Protein AF-0000000078774516 (afdb_homodimer)

Radius of gyration: 16.94 Å; Cα contacts (8 Å, |Δi|>4): 218; chains: 2; bounding box: 34×46×42 Å

Secondary structure (DSSP, 8-state):
--HHHHHHHHHHHHHHHHHTSSS-TTEE-HHHHHHHHHHH-TTTS-SSSHHHHHHHHHHHH--SSSSSEEHHHHHHHHHHHHHHHHHHHHHHHT-/--HHHHHHHHHHHHHHHHHTSSS-TTEE-HHHHHHHHHHH-TTTS-SS-HHHHHHHHHHHH--SSSSSEEHHHHHHHHHHHHHHHHHHHHHHHT-

Organism: Ictidomys tridecemlineatus (NCBI:txid43179)

Sequence (190 aa):
MTELETAMGLIIDVFARYSGGEGSRQTLTKAELKQLMEKELPGFLQSGRDKDAVGRLLKDLDANGDAEVDFSEFIVFVAALTSACHKYFAQTASKMTELETAMGLIIDVFARYSGGEGSRQTLTKAELKQLMEKELPGFLQSGRDKDAVGRLLKDLDANGDAEVDFSEFIVFVAALTSACHKYFAQTASK

Structure (mmCIF, N/CA/C/O backbone):
data_AF-0000000078774516-model_v1
#
loop_
_entity.id
_entity.type
_entity.pdbx_description
1 polymer 'S100 calcium binding protein P'
#
loop_
_atom_site.group_PDB
_atom_site.id
_atom_site.type_symbol
_atom_site.label_atom_id
_atom_site.label_alt_id
_atom_site.label_comp_id
_atom_site.label_asym_id
_atom_site.label_entity_id
_atom_site.label_seq_id
_atom_site.pdbx_PDB_ins_code
_atom_site.Cartn_x
_atom_site.Cartn_y
_atom_site.Cartn_z
_atom_site.occupancy
_atom_site.B_iso_or_equiv
_atom_site.auth_seq_id
_atom_site.auth_comp_id
_atom_site.auth_asym_id
_atom_site.auth_atom_id
_atom_site.pdbx_PDB_model_num
ATOM 1 N N . MET A 1 1 ? 5.527 -11.672 12.031 1 78.25 1 MET A N 1
ATOM 2 C CA . MET A 1 1 ? 4.77 -10.922 11.031 1 78.25 1 MET A CA 1
ATOM 3 C C . MET A 1 1 ? 5.418 -11.047 9.656 1 78.25 1 MET A C 1
ATOM 5 O O . MET A 1 1 ? 6.645 -11.086 9.547 1 78.25 1 MET A O 1
ATOM 9 N N . THR A 1 2 ? 4.664 -11.305 8.617 1 92.12 2 THR A N 1
ATOM 10 C CA . THR A 1 2 ? 5.191 -11.438 7.266 1 92.12 2 THR A CA 1
ATOM 11 C C . THR A 1 2 ? 5.59 -10.078 6.699 1 92.12 2 THR A C 1
ATOM 13 O O . THR A 1 2 ? 5.32 -9.047 7.309 1 92.12 2 THR A O 1
ATOM 16 N N . GLU A 1 3 ? 6.312 -10.031 5.504 1 94.81 3 GLU A N 1
ATOM 17 C CA . GLU A 1 3 ? 6.766 -8.773 4.914 1 94.81 3 GLU A CA 1
ATOM 18 C C . GLU A 1 3 ? 5.586 -7.902 4.5 1 94.81 3 GLU A C 1
ATOM 20 O O . GLU A 1 3 ? 5.59 -6.691 4.73 1 94.81 3 GLU A O 1
ATOM 25 N N . LEU A 1 4 ? 4.535 -8.523 3.992 1 94.88 4 LEU A N 1
ATOM 26 C CA . LEU A 1 4 ? 3.348 -7.793 3.562 1 94.88 4 LEU A CA 1
ATOM 27 C C . LEU A 1 4 ? 2.611 -7.203 4.762 1 94.88 4 LEU A C 1
ATOM 29 O O . LEU A 1 4 ? 2.217 -6.035 4.738 1 94.88 4 LEU A O 1
ATOM 33 N N . GLU A 1 5 ? 2.457 -7.98 5.789 1 95 5 GLU A N 1
ATOM 34 C CA . GLU A 1 5 ? 1.824 -7.523 7.023 1 95 5 GLU A CA 1
ATOM 35 C C . GLU A 1 5 ? 2.607 -6.375 7.652 1 95 5 GLU A C 1
ATOM 37 O O . GLU A 1 5 ? 2.016 -5.406 8.141 1 95 5 GLU A O 1
ATOM 42 N N . THR A 1 6 ? 3.936 -6.562 7.691 1 95.62 6 THR A N 1
ATOM 43 C CA . THR A 1 6 ? 4.805 -5.531 8.242 1 95.62 6 THR A CA 1
ATOM 44 C C . THR A 1 6 ? 4.672 -4.23 7.457 1 95.62 6 THR A C 1
ATOM 46 O O . THR A 1 6 ? 4.582 -3.148 8.047 1 95.62 6 THR A O 1
ATOM 49 N N . ALA A 1 7 ? 4.59 -4.379 6.113 1 96.19 7 ALA A N 1
ATOM 50 C CA . ALA A 1 7 ? 4.43 -3.223 5.238 1 96.19 7 ALA A CA 1
ATOM 51 C C . ALA A 1 7 ? 3.121 -2.492 5.527 1 96.19 7 ALA A C 1
ATOM 53 O O . ALA A 1 7 ? 3.105 -1.269 5.68 1 96.19 7 ALA A O 1
ATOM 54 N N . MET A 1 8 ? 2.072 -3.219 5.723 1 95.81 8 MET A N 1
ATOM 55 C CA . MET A 1 8 ? 0.76 -2.652 6.02 1 95.81 8 MET A CA 1
ATOM 56 C C . MET A 1 8 ? 0.769 -1.931 7.363 1 95.81 8 MET A C 1
ATOM 58 O O . MET A 1 8 ? 0.207 -0.842 7.492 1 95.81 8 MET A O 1
ATOM 62 N N . GLY A 1 9 ? 1.374 -2.523 8.258 1 94.56 9 GLY A N 1
ATOM 63 C CA . GLY A 1 9 ? 1.484 -1.915 9.57 1 94.56 9 GLY A CA 1
ATOM 64 C C . GLY A 1 9 ? 2.277 -0.623 9.562 1 94.56 9 GLY A C 1
ATOM 65 O O . GLY A 1 9 ? 1.897 0.348 10.227 1 94.56 9 GLY A O 1
ATOM 66 N N . LEU A 1 10 ? 3.395 -0.603 8.844 1 95.81 10 LEU A N 1
ATOM 67 C CA . LEU A 1 10 ? 4.25 0.574 8.742 1 95.81 10 LEU A CA 1
ATOM 68 C C . LEU A 1 10 ? 3.49 1.752 8.141 1 95.81 10 LEU A C 1
ATOM 70 O O . LEU A 1 10 ? 3.582 2.875 8.641 1 95.81 10 LEU A O 1
ATOM 74 N N . ILE A 1 11 ? 2.701 1.446 7.094 1 96.94 11 ILE A N 1
ATOM 75 C CA . ILE A 1 11 ? 1.924 2.484 6.426 1 96.94 11 ILE A CA 1
ATOM 76 C C . ILE A 1 11 ? 0.908 3.076 7.398 1 96.94 11 ILE A C 1
ATOM 78 O O . ILE A 1 11 ? 0.75 4.297 7.477 1 96.94 11 ILE A O 1
ATOM 82 N N . ILE A 1 12 ? 0.243 2.24 8.211 1 95.38 12 ILE A N 1
ATOM 83 C CA . ILE A 1 12 ? -0.759 2.664 9.18 1 95.38 12 ILE A CA 1
ATOM 84 C C . ILE A 1 12 ? -0.099 3.508 10.266 1 95.38 12 ILE A C 1
ATOM 86 O O . ILE A 1 12 ? -0.611 4.566 10.633 1 95.38 12 ILE A O 1
ATOM 90 N N . ASP A 1 13 ? 1.051 3.045 10.727 1 93.81 13 ASP A N 1
ATOM 91 C CA . ASP A 1 13 ? 1.782 3.74 11.781 1 93.81 13 ASP A CA 1
ATOM 92 C C . ASP A 1 13 ? 2.215 5.133 11.328 1 93.81 13 ASP A C 1
ATOM 94 O O . ASP A 1 13 ? 2.076 6.105 12.07 1 93.81 13 ASP A O 1
ATOM 98 N N . VAL A 1 14 ? 2.771 5.195 10.133 1 94.88 14 VAL A N 1
ATOM 99 C CA . VAL A 1 14 ? 3.219 6.465 9.562 1 94.88 14 VAL A CA 1
ATOM 100 C C . VAL A 1 14 ? 2.037 7.422 9.445 1 94.88 14 VAL A C 1
ATOM 102 O O . VAL A 1 14 ? 2.137 8.594 9.828 1 94.8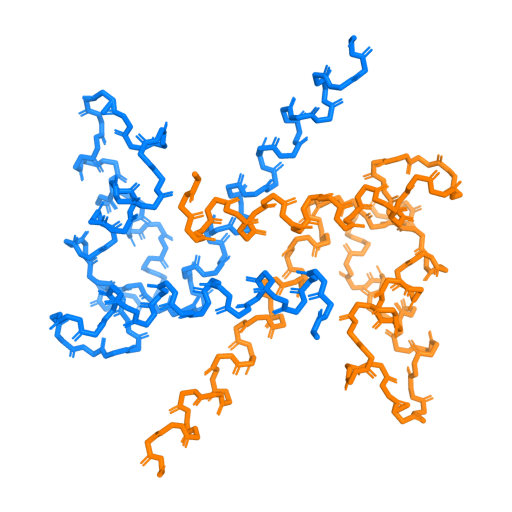8 14 VAL A O 1
ATOM 105 N N . PHE A 1 15 ? 0.944 6.934 8.969 1 94.75 15 PHE A N 1
ATOM 106 C CA . PHE A 1 15 ? -0.261 7.746 8.828 1 94.75 15 PHE A CA 1
ATOM 107 C C . PHE A 1 15 ? -0.72 8.273 10.18 1 94.75 15 PHE A C 1
ATOM 109 O O . PHE A 1 15 ? -1.037 9.461 10.312 1 94.75 15 PHE A O 1
ATOM 116 N N . ALA A 1 16 ? -0.778 7.422 11.148 1 91.56 16 ALA A N 1
ATOM 117 C CA . ALA A 1 16 ? -1.238 7.793 12.484 1 91.56 16 ALA A CA 1
ATOM 118 C C . ALA A 1 16 ? -0.288 8.789 13.133 1 91.56 16 ALA A C 1
ATOM 120 O O . ALA A 1 16 ? -0.724 9.695 13.859 1 91.56 16 ALA A O 1
ATOM 121 N N . ARG A 1 17 ? 0.978 8.602 12.812 1 92.38 17 ARG A N 1
ATOM 122 C CA . ARG A 1 17 ? 2.01 9.461 13.383 1 92.38 17 ARG A CA 1
ATOM 123 C C . ARG A 1 17 ? 1.877 10.891 12.867 1 92.38 17 ARG A C 1
ATOM 125 O O . ARG A 1 17 ? 2.047 11.844 13.633 1 92.38 17 ARG A O 1
ATOM 132 N N . TYR A 1 18 ? 1.563 11.031 11.656 1 92.38 18 TYR A N 1
ATOM 133 C CA . TYR A 1 18 ? 1.484 12.344 11.031 1 92.38 18 TYR A CA 1
ATOM 134 C C . TYR A 1 18 ? 0.063 12.891 11.086 1 92.38 18 TYR A C 1
ATOM 136 O O . TYR A 1 18 ? -0.144 14.102 11.047 1 92.38 18 TYR A O 1
ATOM 144 N N . SER A 1 19 ? -1.021 12.156 11.07 1 90.81 19 SER A N 1
ATOM 145 C CA . SER A 1 19 ? -2.424 12.555 11.125 1 90.81 19 SER A CA 1
ATOM 146 C C . SER A 1 19 ? -2.818 13.008 12.523 1 90.81 19 SER A C 1
ATOM 148 O O . SER A 1 19 ? -3.836 13.68 12.703 1 90.81 19 SER A O 1
ATOM 150 N N . GLY A 1 20 ? -2.15 12.602 13.57 1 79.25 20 GLY A N 1
ATOM 151 C CA . GLY A 1 20 ? -2.492 12.883 14.961 1 79.25 20 GLY A CA 1
ATOM 152 C C . GLY A 1 20 ? -2.084 14.281 15.398 1 79.25 20 GLY A C 1
ATOM 153 O O . GLY A 1 20 ? -2.23 14.633 16.562 1 79.25 20 GLY A O 1
ATOM 154 N N . GLY A 1 21 ? -1.597 14.969 14.336 1 75.25 21 GLY A N 1
ATOM 155 C CA . GLY A 1 21 ? -1.078 16.266 14.766 1 75.25 21 GLY A CA 1
ATOM 156 C C . GLY A 1 21 ? -2.162 17.297 14.969 1 75.25 21 GLY A C 1
ATOM 157 O O . GLY A 1 21 ? -2.381 17.766 16.094 1 75.25 21 GLY A O 1
ATOM 158 N N . GLU A 1 22 ? -2.627 17.844 13.805 1 66.31 22 GLU A N 1
ATOM 159 C CA . GLU A 1 22 ? -3.613 18.922 13.812 1 66.31 22 GLU A CA 1
ATOM 160 C C . GLU A 1 22 ? -5 18.406 13.438 1 66.31 22 GLU A C 1
ATOM 162 O O . GLU A 1 22 ? -5.215 17.953 12.312 1 66.31 22 GLU A O 1
ATOM 167 N N . GLY A 1 23 ? -5.848 18.266 14.422 1 66.69 23 GLY A N 1
ATOM 168 C CA . GLY A 1 23 ? -7.211 17.891 14.062 1 66.69 23 GLY A CA 1
ATOM 169 C C . GLY A 1 23 ? -7.566 16.469 14.445 1 66.69 23 GLY A C 1
ATOM 170 O O . GLY A 1 23 ? -7.27 16.031 15.555 1 66.69 23 GLY A O 1
ATOM 171 N N . SER A 1 24 ? -8.156 15.797 13.32 1 77.12 24 SER A N 1
ATOM 172 C CA . SER A 1 24 ? -8.648 14.438 13.516 1 77.12 24 SER A CA 1
ATOM 173 C C . SER A 1 24 ? -7.559 13.414 13.227 1 77.12 24 SER A C 1
ATOM 175 O O . SER A 1 24 ? -6.773 13.578 12.289 1 77.12 24 SER A O 1
ATOM 177 N N . ARG A 1 25 ? -7.285 12.508 14.07 1 81 25 ARG A N 1
ATOM 178 C CA . ARG A 1 25 ? -6.324 11.422 13.945 1 81 25 ARG A CA 1
ATOM 179 C C . ARG A 1 25 ? -6.691 10.492 12.789 1 81 25 ARG A C 1
ATOM 181 O O . ARG A 1 25 ? -5.918 9.594 12.438 1 81 25 ARG A O 1
ATOM 188 N N . GLN A 1 26 ? -7.828 10.82 12.172 1 86.75 26 GLN A N 1
ATOM 189 C CA . GLN A 1 26 ? -8.328 9.93 11.133 1 86.75 26 GLN A CA 1
ATOM 190 C C . GLN A 1 26 ? -8.156 10.547 9.75 1 86.75 26 GLN A C 1
ATOM 192 O O . GLN A 1 26 ? -8.508 9.938 8.742 1 86.75 26 GLN A O 1
ATOM 197 N N . THR A 1 27 ? -7.586 11.75 9.766 1 91.62 27 THR A N 1
ATOM 198 C CA . THR A 1 27 ? -7.406 12.445 8.492 1 91.62 27 THR A CA 1
ATOM 199 C C . THR A 1 27 ? -6.09 13.219 8.484 1 91.62 27 THR A C 1
ATOM 201 O O . THR A 1 27 ? -5.535 13.523 9.539 1 91.62 27 THR A O 1
ATOM 204 N N . LEU A 1 28 ? -5.469 13.445 7.262 1 94.12 28 LEU A N 1
ATOM 205 C CA . LEU A 1 28 ? -4.25 14.227 7.055 1 94.12 28 LEU A CA 1
ATOM 206 C C . LEU A 1 28 ? -4.566 15.57 6.41 1 94.12 28 LEU A C 1
ATOM 208 O O . LEU A 1 28 ? -5.336 15.641 5.449 1 94.12 28 LEU A O 1
ATOM 212 N N . THR A 1 29 ? -4.098 16.688 7.102 1 93.69 29 THR A N 1
ATOM 213 C CA . THR A 1 29 ? -4.23 18 6.504 1 93.69 29 THR A CA 1
ATOM 214 C C . THR A 1 29 ? -3.125 18.25 5.48 1 93.69 29 THR A C 1
ATOM 216 O O . THR A 1 29 ? -2.195 17.453 5.359 1 93.69 29 THR A O 1
ATOM 219 N N . LYS A 1 30 ? -3.268 19.312 4.734 1 92.56 30 LYS A N 1
ATOM 220 C CA . LYS A 1 30 ? -2.27 19.672 3.73 1 92.56 30 LYS A CA 1
ATOM 221 C C . LYS A 1 30 ? -0.875 19.75 4.348 1 92.56 30 LYS A C 1
ATOM 223 O O . LYS A 1 30 ? 0.09 19.234 3.785 1 92.56 30 LYS A O 1
ATOM 228 N N . ALA A 1 31 ? -0.866 20.406 5.5 1 92.5 31 ALA A N 1
ATOM 229 C CA . ALA A 1 31 ? 0.41 20.578 6.188 1 92.5 31 ALA A CA 1
ATOM 230 C C . ALA A 1 31 ? 0.991 19.234 6.625 1 92.5 31 ALA A C 1
ATOM 232 O O . ALA A 1 31 ? 2.193 19 6.48 1 92.5 31 ALA A O 1
ATOM 233 N N . GLU A 1 32 ? 0.202 18.328 7.137 1 95.5 32 GLU A N 1
ATOM 234 C CA . GLU A 1 32 ? 0.622 17.016 7.609 1 95.5 32 GLU A CA 1
ATOM 235 C C . GLU A 1 32 ? 1.081 16.141 6.449 1 95.5 32 GLU A C 1
ATOM 237 O O . GLU A 1 32 ? 2.08 15.422 6.562 1 95.5 32 GLU A O 1
ATOM 242 N N . LEU A 1 33 ? 0.256 16.219 5.355 1 93.75 33 LEU A N 1
ATOM 243 C CA . LEU A 1 33 ? 0.618 15.469 4.156 1 93.75 33 LEU A CA 1
ATOM 244 C C . LEU A 1 33 ? 1.986 15.898 3.639 1 93.75 33 LEU A C 1
ATOM 246 O O . LEU A 1 33 ? 2.811 15.055 3.279 1 93.75 33 LEU A O 1
ATOM 250 N N . LYS A 1 34 ? 2.203 17.156 3.658 1 92.88 34 LYS A N 1
ATOM 251 C CA . LYS A 1 34 ? 3.482 17.719 3.223 1 92.88 34 LYS A CA 1
ATOM 252 C C . LYS A 1 34 ? 4.625 17.219 4.109 1 92.88 34 LYS A C 1
ATOM 254 O O . LYS A 1 34 ? 5.664 16.797 3.609 1 92.88 34 LYS A O 1
ATOM 259 N N . GLN A 1 35 ? 4.395 17.344 5.375 1 92.31 35 GLN A N 1
ATOM 260 C CA . GLN A 1 35 ? 5.391 16.891 6.344 1 92.31 35 GLN A CA 1
ATOM 261 C C . GLN A 1 35 ? 5.711 15.414 6.168 1 92.31 35 GLN A C 1
ATOM 263 O O . GLN A 1 35 ? 6.879 15.016 6.203 1 92.31 35 GLN A O 1
ATOM 268 N N . LEU A 1 36 ? 4.648 14.602 6.004 1 93.38 36 LEU A N 1
ATOM 269 C CA . LEU A 1 36 ? 4.793 13.164 5.789 1 93.38 36 LEU A CA 1
ATOM 270 C C . LEU A 1 36 ? 5.645 12.891 4.551 1 93.38 36 LEU A C 1
ATOM 272 O O . LEU A 1 36 ? 6.566 12.07 4.598 1 93.38 36 LEU A O 1
ATOM 276 N N . MET A 1 37 ? 5.41 13.547 3.439 1 92.06 37 MET A N 1
ATOM 277 C CA . MET A 1 37 ? 6.16 13.359 2.199 1 92.06 37 MET A CA 1
ATOM 278 C C . MET A 1 37 ? 7.609 13.797 2.367 1 92.06 37 MET A C 1
ATOM 280 O O . MET A 1 37 ? 8.523 13.117 1.894 1 92.06 37 MET A O 1
ATOM 284 N N . GLU A 1 38 ? 7.82 14.953 3.059 1 92 38 GLU A N 1
ATOM 285 C CA . GLU A 1 38 ? 9.164 15.492 3.271 1 92 38 GLU A CA 1
ATOM 286 C C . GLU A 1 38 ? 9.984 14.57 4.164 1 92 38 GLU A C 1
ATOM 288 O O . GLU A 1 38 ? 11.195 14.422 3.967 1 92 38 GLU A O 1
ATOM 293 N N . LYS A 1 39 ? 9.266 13.992 5.137 1 93 39 LYS A N 1
ATOM 294 C CA . LYS A 1 39 ? 9.953 13.148 6.113 1 93 39 LYS A CA 1
ATOM 295 C C . LYS A 1 39 ? 10.039 11.703 5.629 1 93 39 LYS A C 1
ATOM 297 O O . LYS A 1 39 ? 11.062 11.047 5.805 1 93 39 LYS A O 1
ATOM 302 N N . GLU A 1 40 ? 9 11.219 5.012 1 94.31 40 GLU A N 1
ATOM 303 C CA . GLU A 1 40 ? 8.898 9.812 4.625 1 94.31 40 GLU A CA 1
ATOM 304 C C . GLU A 1 40 ? 9.281 9.617 3.162 1 94.31 40 GLU A C 1
ATOM 306 O O . GLU A 1 40 ? 9.727 8.531 2.773 1 94.31 40 GLU A O 1
ATOM 311 N N . LEU A 1 41 ? 9.031 10.57 2.35 1 89.12 41 LEU A N 1
ATOM 312 C CA . LEU A 1 41 ? 9.352 10.516 0.929 1 89.12 41 LEU A CA 1
ATOM 313 C C . LEU A 1 41 ? 10.172 11.727 0.505 1 89.12 41 LEU A C 1
ATOM 315 O O . LEU A 1 41 ? 9.719 12.531 -0.312 1 89.12 41 LEU A O 1
ATOM 319 N N . PRO A 1 42 ? 11.281 11.867 1.034 1 84.19 42 PRO A N 1
ATOM 320 C CA . PRO A 1 42 ? 12.078 13.055 0.716 1 84.19 42 PRO A CA 1
ATOM 321 C C . PRO A 1 42 ? 12.406 13.156 -0.771 1 84.19 42 PRO A C 1
ATOM 323 O O . PRO A 1 42 ? 12.633 14.258 -1.279 1 84.19 42 PRO A O 1
ATOM 326 N N . GLY A 1 43 ? 12.477 12.094 -1.448 1 77.75 43 GLY A N 1
ATOM 327 C CA . GLY A 1 43 ? 12.789 12.133 -2.867 1 77.7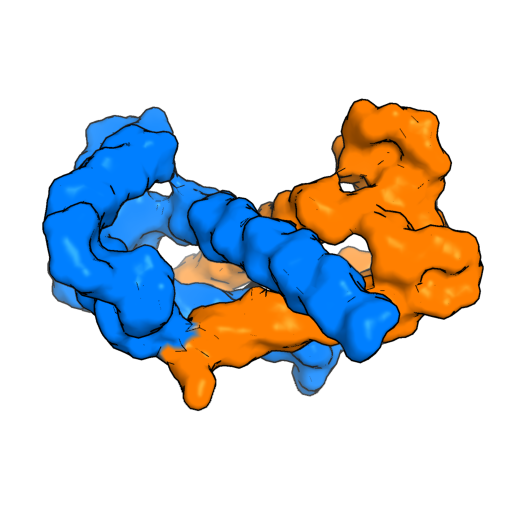5 43 GLY A CA 1
ATOM 328 C C . GLY A 1 43 ? 11.57 12.367 -3.742 1 77.75 43 GLY A C 1
ATOM 329 O O . GLY A 1 43 ? 11.695 12.594 -4.945 1 77.75 43 GLY A O 1
ATOM 330 N N . PHE A 1 44 ? 10.461 12.312 -3.145 1 75.44 44 PHE A N 1
ATOM 331 C CA . PHE A 1 44 ? 9.227 12.492 -3.9 1 75.44 44 PHE A CA 1
ATOM 332 C C . PHE A 1 44 ? 8.938 13.969 -4.141 1 75.44 44 PHE A C 1
ATOM 334 O O . PHE A 1 44 ? 8.602 14.367 -5.254 1 75.44 44 PHE A O 1
ATOM 341 N N . LEU A 1 45 ? 8.859 14.797 -2.965 1 67.19 45 LEU A N 1
ATOM 342 C CA . LEU A 1 45 ? 8.586 16.234 -3 1 67.19 45 LEU A CA 1
ATOM 343 C C . LEU A 1 45 ? 9.859 17.016 -3.262 1 67.19 45 LEU A C 1
ATOM 345 O O . LEU A 1 45 ? 9.82 18.25 -3.41 1 67.19 45 LEU A O 1
ATOM 349 N N . GLN A 1 46 ? 10.938 16.469 -3.699 1 58.06 46 GLN A N 1
ATOM 350 C CA . GLN A 1 46 ? 12.172 17.234 -3.828 1 58.06 46 GLN A CA 1
ATOM 351 C C . GLN A 1 46 ? 11.898 18.641 -4.32 1 58.06 46 GLN A C 1
ATOM 353 O O . GLN A 1 46 ? 12.109 19.609 -3.586 1 58.06 46 GLN A O 1
ATOM 358 N N . SER A 1 47 ? 12.523 19.234 -5.371 1 53.59 47 SER A N 1
ATOM 359 C CA . SER A 1 47 ? 13.078 20.578 -5.566 1 53.59 47 SER A CA 1
ATOM 360 C C . SER A 1 47 ? 12 21.641 -5.453 1 53.59 47 SER A C 1
ATOM 362 O O . SER A 1 47 ? 12.219 22.688 -4.836 1 53.59 47 SER A O 1
ATOM 364 N N . GLY A 1 48 ? 11.086 22.094 -6.23 1 54.47 48 GLY A N 1
ATOM 365 C CA . GLY A 1 48 ? 10.328 23.328 -6.359 1 54.47 48 GLY A CA 1
ATOM 366 C C . GLY A 1 48 ? 8.828 23.125 -6.207 1 54.47 48 GLY A C 1
ATOM 367 O O . GLY A 1 48 ? 8.094 24.078 -5.953 1 54.47 48 GLY A O 1
ATOM 368 N N . ARG A 1 49 ? 8.336 22.016 -6.559 1 60.97 49 ARG A N 1
ATOM 369 C CA . ARG A 1 49 ? 6.895 21.891 -6.758 1 60.97 49 ARG A CA 1
ATOM 370 C C . ARG A 1 49 ? 6.215 21.328 -5.516 1 60.97 49 ARG A C 1
ATOM 372 O O . ARG A 1 49 ? 5.02 21.031 -5.535 1 60.97 49 ARG A O 1
ATOM 379 N N . ASP A 1 50 ? 6.91 21.391 -4.363 1 67.31 50 ASP A N 1
ATOM 380 C CA . ASP A 1 50 ? 6.551 20.656 -3.158 1 67.31 50 ASP A CA 1
ATOM 381 C C . ASP A 1 50 ? 5.203 21.125 -2.609 1 67.31 50 ASP A C 1
ATOM 383 O O . ASP A 1 50 ? 4.289 20.312 -2.426 1 67.31 50 ASP A O 1
ATOM 387 N N . LYS A 1 51 ? 5.195 22.5 -2.387 1 73.44 51 LYS A N 1
ATOM 388 C CA . LYS A 1 51 ? 4.031 22.984 -1.645 1 73.44 51 LYS A CA 1
ATOM 389 C C . LYS A 1 51 ? 2.779 22.969 -2.514 1 73.44 51 LYS A C 1
ATOM 391 O O . LYS A 1 51 ? 1.706 22.562 -2.057 1 73.44 51 LYS A O 1
ATOM 396 N N . ASP A 1 52 ? 3.045 23.406 -3.719 1 86.12 52 ASP A N 1
ATOM 397 C CA . ASP A 1 52 ? 1.891 23.484 -4.609 1 86.12 52 ASP A CA 1
ATOM 398 C C . ASP A 1 52 ? 1.47 22.094 -5.082 1 86.12 52 ASP A C 1
ATOM 400 O O . ASP A 1 52 ? 0.28 21.828 -5.262 1 86.12 52 ASP A O 1
ATOM 404 N N . ALA A 1 53 ? 2.48 21.281 -5.051 1 85.56 53 ALA A N 1
ATOM 405 C CA . ALA A 1 53 ? 2.225 19.922 -5.488 1 85.56 53 ALA A CA 1
ATOM 406 C C . ALA A 1 53 ? 1.436 19.141 -4.434 1 85.56 53 ALA A C 1
ATOM 408 O O . ALA A 1 53 ? 0.517 18.391 -4.766 1 85.56 53 ALA A O 1
ATOM 409 N N . VAL A 1 54 ? 1.722 19.438 -3.238 1 91.06 54 VAL A N 1
ATOM 410 C CA . VAL A 1 54 ? 1.049 18.766 -2.125 1 91.06 54 VAL A CA 1
ATOM 411 C C . VAL A 1 54 ? -0.407 19.219 -2.059 1 91.06 54 VAL A C 1
ATOM 413 O O . VAL A 1 54 ? -1.307 18.422 -1.819 1 91.06 54 VAL A O 1
ATOM 416 N N . GLY A 1 55 ? -0.576 20.516 -2.258 1 90.88 55 GLY A N 1
ATOM 417 C CA . GLY A 1 55 ? -1.925 21.062 -2.283 1 90.88 55 GLY A CA 1
ATOM 418 C C . GLY A 1 55 ? -2.793 20.453 -3.367 1 90.88 55 GLY A C 1
ATOM 419 O O . GLY A 1 55 ? -3.965 20.141 -3.131 1 90.88 55 GLY A O 1
ATOM 420 N N . ARG A 1 56 ? -2.189 20.312 -4.531 1 91.81 56 ARG A N 1
ATOM 421 C CA . ARG A 1 56 ? -2.893 19.672 -5.645 1 91.81 56 ARG A CA 1
ATOM 422 C C . ARG A 1 56 ? -3.176 18.203 -5.355 1 91.81 56 ARG A C 1
ATOM 424 O O . ARG A 1 56 ? -4.266 17.719 -5.645 1 91.81 56 ARG A O 1
ATOM 431 N N . LEU A 1 57 ? -2.178 17.609 -4.797 1 90.56 57 LEU A N 1
ATOM 432 C CA . LEU A 1 57 ? -2.312 16.219 -4.422 1 90.56 57 LEU A CA 1
ATOM 433 C C . LEU A 1 57 ? -3.434 16.031 -3.408 1 90.56 57 LEU A C 1
ATOM 435 O O . LEU A 1 57 ? -4.258 15.117 -3.547 1 90.56 57 LEU A O 1
ATOM 439 N N . LEU A 1 58 ? -3.484 16.953 -2.469 1 92.69 58 LEU A N 1
ATOM 440 C CA . LEU A 1 58 ? -4.516 16.922 -1.438 1 92.69 58 LEU A CA 1
ATOM 441 C C . LEU A 1 58 ? -5.902 17.078 -2.051 1 92.69 58 LEU A C 1
ATOM 443 O O . LEU A 1 58 ? -6.84 16.375 -1.671 1 92.69 58 LEU A O 1
ATOM 447 N N . LYS A 1 59 ? -5.922 18 -3.033 1 91.88 59 LYS A N 1
ATOM 448 C CA . LYS A 1 59 ? -7.188 18.266 -3.709 1 9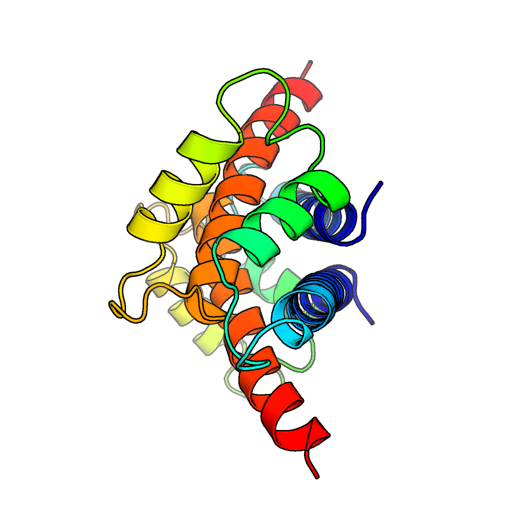1.88 59 LYS A CA 1
ATOM 449 C C . LYS A 1 59 ? -7.645 17.062 -4.531 1 91.88 59 LYS A C 1
ATOM 451 O O . LYS A 1 59 ? -8.836 16.766 -4.582 1 91.88 59 LYS A O 1
ATOM 456 N N . ASP A 1 60 ? -6.617 16.344 -5.059 1 92.5 60 ASP A N 1
ATOM 457 C CA . ASP A 1 60 ? -6.906 15.164 -5.871 1 92.5 60 ASP A CA 1
ATOM 458 C C . ASP A 1 60 ? -7.414 14.008 -5.012 1 92.5 60 ASP A C 1
ATOM 460 O O . ASP A 1 60 ? -8.312 13.266 -5.422 1 92.5 60 ASP A O 1
ATOM 464 N N . LEU A 1 61 ? -6.793 13.961 -3.844 1 90.62 61 LEU A N 1
ATOM 465 C CA . LEU A 1 61 ? -7.141 12.875 -2.928 1 90.62 61 LEU A CA 1
ATOM 466 C C . LEU A 1 61 ? -8.391 13.227 -2.123 1 90.62 61 LEU A C 1
ATOM 468 O O . LEU A 1 61 ? -9.125 12.336 -1.698 1 90.62 61 LEU A O 1
ATOM 472 N N . ASP A 1 62 ? -8.57 14.609 -1.823 1 90.38 62 ASP A N 1
ATOM 473 C CA . ASP A 1 62 ? -9.703 15.109 -1.055 1 90.38 62 ASP A CA 1
ATOM 474 C C . ASP A 1 62 ? -11.016 14.906 -1.813 1 90.38 62 ASP A C 1
ATOM 476 O O . ASP A 1 62 ? -11.672 15.883 -2.199 1 90.38 62 ASP A O 1
ATOM 480 N N . ALA A 1 63 ? -11.359 13.57 -1.968 1 82.44 63 ALA A N 1
ATOM 481 C CA . ALA A 1 63 ? -12.586 13.258 -2.701 1 82.44 63 ALA A CA 1
ATOM 482 C C . ALA A 1 63 ? -13.82 13.547 -1.852 1 82.44 63 ALA A C 1
ATOM 484 O O . ALA A 1 63 ? -14.914 13.758 -2.385 1 82.44 63 ALA A O 1
ATOM 485 N N . ASN A 1 64 ? -13.617 13.469 -0.544 1 78.81 64 ASN A N 1
ATOM 486 C CA . ASN A 1 64 ? -14.742 13.664 0.357 1 78.81 64 ASN A CA 1
ATOM 487 C C . ASN A 1 64 ? -15.039 15.141 0.579 1 78.81 64 ASN A C 1
ATOM 489 O O . ASN A 1 64 ? -16.109 15.5 1.083 1 78.81 64 ASN A O 1
ATOM 493 N N . GLY A 1 65 ? -14.148 16.078 0.249 1 84.56 65 GLY A N 1
ATOM 494 C CA . GLY A 1 65 ? -14.367 17.516 0.312 1 84.56 65 GLY A CA 1
ATOM 495 C C . GLY A 1 65 ? -14.156 18.094 1.699 1 84.56 65 GLY A C 1
ATOM 496 O O . GLY A 1 65 ? -14.812 19.062 2.08 1 84.56 65 GLY A O 1
ATOM 497 N N . ASP A 1 66 ? -13.461 17.531 2.631 1 85.12 66 ASP A N 1
ATOM 498 C CA . ASP A 1 66 ? -13.227 18.016 3.986 1 85.12 66 ASP A CA 1
ATOM 499 C C . ASP A 1 66 ? -11.875 18.719 4.086 1 85.12 66 ASP A C 1
ATOM 501 O O . ASP A 1 66 ? -11.516 19.234 5.152 1 85.12 66 ASP A O 1
ATOM 505 N N . ALA A 1 67 ? -11.289 18.891 2.877 1 87.25 67 ALA A N 1
ATOM 506 C CA . ALA A 1 67 ? -9.977 19.516 2.797 1 87.25 67 ALA A CA 1
ATOM 507 C C . ALA A 1 67 ? -8.938 18.719 3.592 1 87.25 67 ALA A C 1
ATOM 509 O O . ALA A 1 67 ? -7.98 19.297 4.113 1 87.25 67 ALA A O 1
ATOM 510 N N . GLU A 1 68 ? -9.195 17.516 3.914 1 93.19 68 GLU A N 1
ATOM 511 C CA . GLU A 1 68 ? -8.281 16.609 4.602 1 93.19 68 GLU A CA 1
ATOM 512 C C . GLU A 1 68 ? -8.234 15.25 3.9 1 93.19 68 GLU A C 1
ATOM 514 O O . GLU A 1 68 ? -9.078 14.945 3.062 1 93.19 68 GLU A O 1
ATOM 519 N N . VAL A 1 69 ? -7.188 14.547 4.109 1 94.12 69 VAL A N 1
ATOM 520 C CA . VAL A 1 69 ? -6.996 13.25 3.48 1 94.12 69 VAL A CA 1
ATOM 521 C C . VAL A 1 69 ? -7.172 12.141 4.52 1 94.12 69 VAL A C 1
ATOM 523 O O . VAL A 1 69 ? -6.441 12.094 5.512 1 94.12 69 VAL A O 1
ATOM 526 N N . ASP A 1 70 ? -8.266 11.305 4.336 1 92.38 70 ASP A N 1
ATOM 527 C CA . ASP A 1 70 ? -8.461 10.164 5.223 1 92.38 70 ASP A CA 1
ATOM 528 C C . ASP A 1 70 ? -7.523 9.016 4.855 1 92.38 70 ASP A C 1
ATOM 530 O O . ASP A 1 70 ? -6.844 9.07 3.826 1 92.38 70 ASP A O 1
ATOM 534 N N . PHE A 1 71 ? -7.504 7.992 5.688 1 93.56 71 PHE A N 1
ATOM 535 C CA . PHE A 1 71 ? -6.586 6.879 5.477 1 93.56 71 PHE A CA 1
ATOM 536 C C . PHE A 1 71 ? -6.875 6.18 4.152 1 93.56 71 PHE A C 1
ATOM 538 O O . PHE A 1 71 ? -5.953 5.801 3.43 1 93.56 71 PHE A O 1
ATOM 545 N N . SER A 1 72 ? -8.156 6.094 3.883 1 91.94 72 SER A N 1
ATOM 546 C CA . SER A 1 72 ? -8.57 5.414 2.658 1 91.94 72 SER A CA 1
ATOM 547 C C . SER A 1 72 ? -8.055 6.145 1.421 1 91.94 72 SER A C 1
ATOM 549 O O . SER A 1 72 ? -7.684 5.508 0.433 1 91.94 72 SER A O 1
ATOM 551 N N . GLU A 1 73 ? -8.031 7.445 1.486 1 94.69 73 GLU A N 1
ATOM 552 C CA . GLU A 1 73 ? -7.516 8.25 0.383 1 94.69 73 GLU A CA 1
ATOM 553 C C . GLU A 1 73 ? -5.992 8.242 0.358 1 94.69 73 GLU A C 1
ATOM 555 O O . GLU A 1 73 ? -5.383 8.203 -0.714 1 94.69 73 GLU A O 1
ATOM 560 N N . PHE A 1 74 ? -5.457 8.266 1.567 1 94.81 74 PHE A N 1
ATOM 561 C CA . PHE A 1 74 ? -4.004 8.273 1.716 1 94.81 74 PHE A CA 1
ATOM 562 C C . PHE A 1 74 ? -3.398 6.98 1.189 1 94.81 74 PHE A C 1
ATOM 564 O O . PHE A 1 74 ? -2.396 7.004 0.471 1 94.81 74 PHE A O 1
ATOM 571 N N . ILE A 1 75 ? -4.062 5.879 1.515 1 95.81 75 ILE A N 1
ATOM 572 C CA . ILE A 1 75 ? -3.543 4.562 1.155 1 95.81 75 ILE A CA 1
ATOM 573 C C . ILE A 1 75 ? -3.539 4.41 -0.364 1 95.81 75 ILE A C 1
ATOM 575 O O . ILE A 1 75 ? -2.67 3.734 -0.923 1 95.81 75 ILE A O 1
ATOM 579 N N . VAL A 1 76 ? -4.5 5.02 -1.084 1 92.38 76 VAL A N 1
ATOM 580 C CA . VAL A 1 76 ? -4.586 4.965 -2.539 1 92.38 76 VAL A CA 1
ATOM 581 C C . VAL A 1 76 ? -3.393 5.691 -3.154 1 92.38 76 VAL A C 1
ATOM 583 O O . VAL A 1 76 ? -2.82 5.234 -4.148 1 92.38 76 VAL A O 1
ATOM 586 N N . PHE A 1 77 ? -2.969 6.805 -2.537 1 92.19 77 PHE A N 1
ATOM 587 C CA . PHE A 1 77 ? -1.814 7.586 -2.965 1 92.19 77 PHE A CA 1
ATOM 588 C C . PHE A 1 77 ? -0.531 6.777 -2.822 1 92.19 77 PHE A C 1
ATOM 590 O O . PHE A 1 77 ? 0.267 6.699 -3.76 1 92.19 77 PHE A O 1
ATOM 597 N N . VAL A 1 78 ? -0.375 6.184 -1.674 1 95.75 78 VAL A N 1
ATOM 598 C CA . VAL A 1 78 ? 0.812 5.383 -1.393 1 95.75 78 VAL A CA 1
ATOM 599 C C . VAL A 1 78 ? 0.886 4.207 -2.365 1 95.75 78 VAL A C 1
ATOM 601 O O . VAL A 1 78 ? 1.965 3.867 -2.857 1 95.75 78 VAL A O 1
ATOM 604 N N . ALA A 1 79 ? -0.274 3.59 -2.682 1 95.25 79 ALA A N 1
ATOM 605 C CA . ALA A 1 79 ? -0.338 2.473 -3.619 1 95.25 79 ALA A CA 1
ATOM 606 C C . ALA A 1 79 ? 0.089 2.906 -5.02 1 95.25 79 ALA A C 1
ATOM 608 O O . ALA A 1 79 ? 0.833 2.193 -5.695 1 95.25 79 ALA A O 1
ATOM 609 N N . ALA A 1 80 ? -0.339 4.086 -5.441 1 92.88 80 ALA A N 1
ATOM 610 C CA . ALA A 1 80 ? 0.015 4.617 -6.758 1 92.88 80 ALA A CA 1
ATOM 611 C C . ALA A 1 80 ? 1.517 4.867 -6.863 1 92.88 80 ALA A C 1
ATOM 613 O O . ALA A 1 80 ? 2.143 4.516 -7.867 1 92.88 80 ALA A O 1
ATOM 614 N N . LEU A 1 81 ? 2.062 5.465 -5.766 1 91.44 81 LEU A N 1
ATOM 615 C CA . LEU A 1 81 ? 3.498 5.723 -5.719 1 91.44 81 LEU A CA 1
ATOM 616 C C . LEU A 1 81 ? 4.285 4.418 -5.789 1 91.44 81 LEU A C 1
ATOM 618 O O . LEU A 1 81 ? 5.293 4.336 -6.5 1 91.44 81 LEU A O 1
ATOM 622 N N . THR A 1 82 ? 3.836 3.389 -5.004 1 95 82 THR A N 1
ATOM 623 C CA . THR A 1 82 ? 4.496 2.088 -4.977 1 95 82 THR A CA 1
ATOM 624 C C . THR A 1 82 ? 4.48 1.443 -6.359 1 95 82 THR A C 1
ATOM 626 O O . THR A 1 82 ? 5.488 0.884 -6.801 1 95 82 THR A O 1
ATOM 629 N N . SER A 1 83 ? 3.371 1.534 -7.043 1 92.81 83 SER A N 1
ATOM 630 C CA . SER A 1 83 ? 3.242 0.969 -8.383 1 92.81 83 SER A CA 1
ATOM 631 C C . SER A 1 83 ? 4.207 1.636 -9.359 1 92.81 83 SER A C 1
ATOM 633 O O . SER A 1 83 ? 4.824 0.963 -10.188 1 92.81 83 SER A O 1
ATOM 635 N N . ALA A 1 84 ? 4.348 2.92 -9.305 1 89 84 ALA A N 1
ATOM 636 C CA . ALA A 1 84 ? 5.23 3.688 -10.18 1 89 84 ALA A CA 1
ATOM 637 C C . ALA A 1 84 ? 6.691 3.326 -9.938 1 89 84 ALA A C 1
ATOM 639 O O . ALA A 1 84 ? 7.469 3.18 -10.883 1 89 84 ALA A O 1
ATOM 640 N N . CYS A 1 85 ? 6.98 3.184 -8.641 1 85.12 85 CYS A N 1
ATOM 641 C CA . CYS A 1 85 ? 8.359 2.838 -8.297 1 85.12 85 CYS A CA 1
ATOM 642 C C . CYS A 1 85 ? 8.688 1.414 -8.734 1 85.12 85 CYS A C 1
ATOM 644 O O . CYS A 1 85 ? 9.812 1.127 -9.133 1 85.12 85 CYS A O 1
ATOM 646 N N . HIS A 1 86 ? 7.711 0.528 -8.641 1 88.12 86 HIS A N 1
ATOM 647 C CA . HIS A 1 86 ? 7.914 -0.854 -9.062 1 88.12 86 HIS A CA 1
ATOM 648 C C . HIS A 1 86 ? 8.289 -0.931 -10.539 1 88.12 86 HIS A C 1
ATOM 650 O O . HIS A 1 86 ? 9.172 -1.703 -10.914 1 88.12 86 HIS A O 1
ATOM 656 N N . LYS A 1 87 ? 7.535 -0.157 -11.391 1 84.75 87 LYS A N 1
ATOM 657 C CA . LYS A 1 87 ? 7.816 -0.139 -12.828 1 84.75 87 LYS A CA 1
ATOM 658 C C . LYS A 1 87 ? 9.25 0.31 -13.102 1 84.75 87 LYS A C 1
ATOM 660 O O . LYS A 1 87 ? 9.914 -0.223 -13.992 1 84.75 87 LYS A O 1
ATOM 665 N N . TYR A 1 88 ? 9.617 1.293 -12.297 1 80.38 88 TYR A N 1
ATOM 666 C CA . TYR A 1 88 ? 10.977 1.783 -12.438 1 80.38 88 TYR A CA 1
ATOM 667 C C . TYR A 1 88 ? 11.984 0.741 -11.961 1 80.38 88 TYR A C 1
ATOM 669 O O . TYR A 1 88 ? 13.008 0.518 -12.609 1 80.38 88 TYR A O 1
ATOM 677 N N . PHE A 1 89 ? 11.75 0.148 -10.867 1 76.56 89 PHE A N 1
ATOM 678 C CA . PHE A 1 89 ? 12.633 -0.85 -10.281 1 76.56 89 PHE A CA 1
ATOM 679 C C . PHE A 1 89 ? 12.711 -2.094 -11.156 1 76.56 89 PHE A C 1
ATOM 681 O O . PHE A 1 89 ? 13.789 -2.648 -11.359 1 76.56 89 PHE A O 1
ATOM 688 N N . ALA A 1 90 ? 11.594 -2.578 -11.633 1 76.94 90 ALA A N 1
ATOM 689 C CA . ALA A 1 90 ? 11.547 -3.771 -12.477 1 76.94 90 ALA A CA 1
ATOM 690 C C . ALA A 1 90 ? 12.297 -3.545 -13.789 1 76.94 90 ALA A C 1
ATOM 692 O O . ALA A 1 90 ? 12.914 -4.465 -14.328 1 76.94 90 ALA A O 1
ATOM 693 N N . GLN A 1 91 ? 12.117 -2.416 -14.305 1 75.44 91 GLN A N 1
ATOM 694 C CA . GLN A 1 91 ? 12.812 -2.088 -15.539 1 75.44 91 GLN A CA 1
ATOM 695 C C . GLN A 1 91 ? 14.312 -1.978 -15.312 1 75.44 91 GLN A C 1
ATOM 697 O O . GLN A 1 91 ? 15.109 -2.287 -16.203 1 75.44 91 GLN A O 1
ATOM 702 N N . THR A 1 92 ? 14.617 -1.576 -14.148 1 63.09 92 THR A N 1
ATOM 703 C CA . THR A 1 92 ? 16.0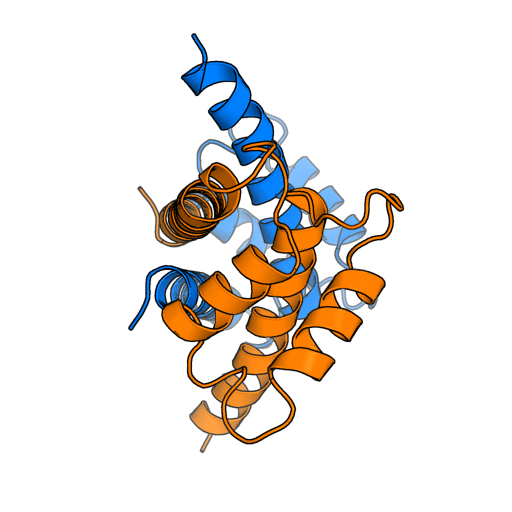47 -1.38 -13.906 1 63.09 92 THR A CA 1
ATOM 704 C C . THR A 1 92 ? 16.703 -2.686 -13.469 1 63.09 92 THR A C 1
ATOM 706 O O . THR A 1 92 ? 17.891 -2.896 -13.719 1 63.09 92 THR A O 1
ATOM 709 N N . ALA A 1 93 ? 16.031 -3.576 -12.812 1 54.12 93 ALA A N 1
ATOM 710 C CA . ALA A 1 93 ? 16.609 -4.855 -12.422 1 54.12 93 ALA A CA 1
ATOM 711 C C . ALA A 1 93 ? 16.984 -5.688 -13.648 1 54.12 93 ALA A C 1
ATOM 713 O O . ALA A 1 93 ? 17.938 -6.469 -13.609 1 54.12 93 ALA A O 1
ATOM 714 N N . SER A 1 94 ? 16.297 -5.688 -14.734 1 40.88 94 SER A N 1
ATOM 715 C CA . SER A 1 94 ? 16.719 -6.434 -15.914 1 40.88 94 SER A CA 1
ATOM 716 C C . SER A 1 94 ? 17.953 -5.82 -16.547 1 40.88 94 SER A C 1
ATOM 718 O O . SER A 1 94 ? 18.531 -6.387 -17.469 1 40.88 94 SER A O 1
ATOM 720 N N . LYS A 1 95 ? 18.375 -4.785 -16.078 1 33.66 95 LYS A N 1
ATOM 721 C CA . LYS A 1 95 ? 19.641 -4.402 -16.703 1 33.66 95 LYS A CA 1
ATOM 722 C C . LYS A 1 95 ? 20.828 -4.93 -15.914 1 33.66 95 LYS A C 1
ATOM 724 O O . LYS A 1 95 ? 20.828 -4.906 -14.68 1 33.66 95 LYS A O 1
ATOM 729 N N . MET B 1 1 ? 16.406 4.566 5.031 1 78.69 1 MET B N 1
ATOM 730 C CA . MET B 1 1 ? 15.094 4.504 4.395 1 78.69 1 MET B CA 1
ATOM 731 C C . MET B 1 1 ? 13.984 4.773 5.406 1 78.69 1 MET B C 1
ATOM 733 O O . MET B 1 1 ? 14.086 4.379 6.566 1 78.69 1 MET B O 1
ATOM 737 N N . THR B 1 2 ? 13.016 5.594 5.098 1 92.19 2 THR B N 1
ATOM 738 C CA . THR B 1 2 ? 11.914 5.926 5.992 1 92.19 2 THR B CA 1
ATOM 739 C C . THR B 1 2 ? 10.938 4.758 6.109 1 92.19 2 THR B C 1
ATOM 741 O O . THR B 1 2 ? 11.062 3.768 5.383 1 92.19 2 THR B O 1
ATOM 744 N N . GLU B 1 3 ? 9.953 4.785 7.098 1 94.75 3 GLU B N 1
ATOM 745 C CA . GLU B 1 3 ? 9.008 3.693 7.297 1 94.75 3 GLU B CA 1
ATOM 746 C C . GLU B 1 3 ? 8.109 3.508 6.074 1 94.75 3 GLU B C 1
ATOM 748 O O . GLU B 1 3 ? 7.871 2.379 5.645 1 9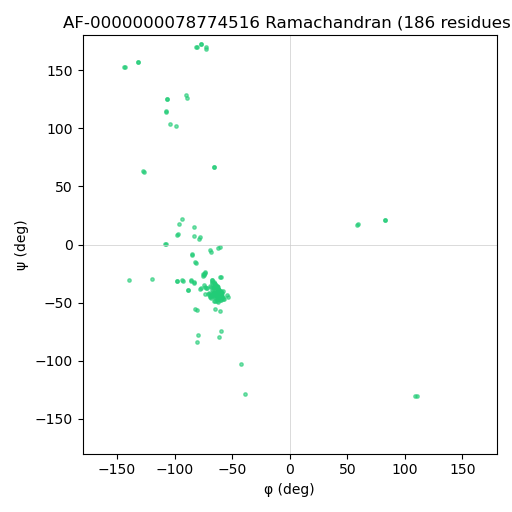4.75 3 GLU B O 1
ATOM 753 N N . LEU B 1 4 ? 7.719 4.59 5.449 1 94.81 4 LEU B N 1
ATOM 754 C CA . LEU B 1 4 ? 6.867 4.535 4.266 1 94.81 4 LEU B CA 1
ATOM 755 C C . LEU B 1 4 ? 7.621 3.939 3.08 1 94.81 4 LEU B C 1
ATOM 757 O O . LEU B 1 4 ? 7.094 3.076 2.373 1 94.81 4 LEU B O 1
ATOM 761 N N . GLU B 1 5 ? 8.836 4.367 2.879 1 95 5 GLU B N 1
ATOM 762 C CA . GLU B 1 5 ? 9.688 3.838 1.819 1 95 5 GLU B CA 1
ATOM 763 C C . GLU B 1 5 ? 9.938 2.346 2.012 1 95 5 GLU B C 1
ATOM 765 O O . GLU B 1 5 ? 9.93 1.579 1.045 1 95 5 GLU B O 1
ATOM 770 N N . THR B 1 6 ? 10.258 1.998 3.268 1 95.62 6 THR B N 1
ATOM 771 C CA . THR B 1 6 ? 10.5 0.598 3.594 1 95.62 6 THR B CA 1
ATOM 772 C C . THR B 1 6 ? 9.266 -0.251 3.303 1 95.62 6 THR B C 1
ATOM 774 O O . THR B 1 6 ? 9.375 -1.338 2.73 1 95.62 6 THR B O 1
ATOM 777 N N . ALA B 1 7 ? 8.094 0.309 3.652 1 96.19 7 ALA B N 1
ATOM 778 C CA . ALA B 1 7 ? 6.824 -0.377 3.402 1 96.19 7 ALA B CA 1
ATOM 779 C C . ALA B 1 7 ? 6.609 -0.6 1.909 1 96.19 7 ALA B C 1
ATOM 781 O O . ALA B 1 7 ? 6.273 -1.708 1.481 1 96.19 7 ALA B O 1
ATOM 782 N N . MET B 1 8 ? 6.902 0.376 1.11 1 95.81 8 MET B N 1
ATOM 783 C CA . MET B 1 8 ? 6.75 0.295 -0.34 1 95.81 8 MET B CA 1
ATOM 784 C C . MET B 1 8 ? 7.703 -0.739 -0.93 1 95.81 8 MET B C 1
ATOM 786 O O . MET B 1 8 ? 7.32 -1.514 -1.808 1 95.81 8 MET B O 1
ATOM 790 N N . GLY B 1 9 ? 8.836 -0.724 -0.451 1 94.5 9 GLY B N 1
ATOM 791 C CA . GLY B 1 9 ? 9.82 -1.694 -0.904 1 94.5 9 GLY B CA 1
ATOM 792 C C . GLY B 1 9 ? 9.445 -3.125 -0.569 1 94.5 9 GLY B C 1
ATOM 793 O O . GLY B 1 9 ? 9.609 -4.023 -1.396 1 94.5 9 GLY B O 1
ATOM 794 N N . LEU B 1 10 ? 8.953 -3.344 0.654 1 95.75 10 LEU B N 1
ATOM 795 C CA . LEU B 1 10 ? 8.547 -4.672 1.106 1 95.75 10 LEU B CA 1
ATOM 796 C C . LEU B 1 10 ? 7.43 -5.23 0.228 1 95.75 10 LEU B C 1
ATOM 798 O O . LEU B 1 10 ? 7.473 -6.395 -0.17 1 95.75 10 LEU B O 1
ATOM 802 N N . ILE B 1 11 ? 6.465 -4.348 -0.102 1 96.88 11 ILE B N 1
ATOM 803 C CA . ILE B 1 11 ? 5.336 -4.758 -0.933 1 96.88 11 ILE B CA 1
ATOM 804 C C . ILE B 1 11 ? 5.84 -5.18 -2.312 1 96.88 11 ILE B C 1
ATOM 806 O O . ILE B 1 11 ? 5.418 -6.207 -2.844 1 96.88 11 ILE B O 1
ATOM 810 N N . ILE B 1 12 ? 6.793 -4.426 -2.904 1 95.38 12 ILE B N 1
ATOM 811 C CA . ILE B 1 12 ? 7.359 -4.707 -4.219 1 95.38 12 ILE B CA 1
ATOM 812 C C . ILE B 1 12 ? 8.133 -6.023 -4.18 1 95.38 12 ILE B C 1
ATOM 814 O O . ILE B 1 12 ? 7.984 -6.863 -5.066 1 95.38 12 ILE B O 1
ATOM 818 N N . ASP B 1 13 ? 8.906 -6.199 -3.115 1 93.81 13 ASP B N 1
ATOM 819 C CA . ASP B 1 13 ? 9.719 -7.406 -2.957 1 93.81 13 ASP B CA 1
ATOM 820 C C . ASP B 1 13 ? 8.844 -8.648 -2.854 1 93.81 13 ASP B C 1
ATOM 822 O O . ASP B 1 13 ? 9.125 -9.672 -3.48 1 93.81 13 ASP B O 1
ATOM 826 N N . VAL B 1 14 ? 7.812 -8.562 -2.031 1 94.75 14 VAL B N 1
ATOM 827 C CA . VAL B 1 14 ? 6.879 -9.664 -1.844 1 94.75 14 VAL B CA 1
ATOM 828 C C . VAL B 1 14 ? 6.223 -10.016 -3.176 1 94.75 14 VAL B C 1
ATOM 830 O O . VAL B 1 14 ? 6.145 -11.195 -3.547 1 94.75 14 VAL B O 1
ATOM 833 N N . PHE B 1 15 ? 5.797 -9.031 -3.881 1 94.81 15 PHE B N 1
ATOM 834 C CA . PHE B 1 15 ? 5.168 -9.234 -5.18 1 94.81 15 PHE B CA 1
ATOM 835 C C . PHE B 1 15 ? 6.129 -9.93 -6.141 1 94.81 15 PHE B C 1
ATOM 837 O O . PHE B 1 15 ? 5.75 -10.883 -6.824 1 94.81 15 PHE B O 1
ATOM 844 N N . ALA B 1 16 ? 7.328 -9.453 -6.223 1 91.5 16 ALA B N 1
ATOM 845 C CA . ALA B 1 16 ? 8.328 -10 -7.129 1 91.5 16 ALA B CA 1
ATOM 846 C C . ALA B 1 16 ? 8.695 -11.43 -6.75 1 91.5 16 ALA B C 1
ATOM 848 O O . ALA B 1 16 ? 8.945 -12.266 -7.621 1 91.5 16 ALA B O 1
ATOM 849 N N . ARG B 1 17 ? 8.672 -11.656 -5.445 1 92.38 17 ARG B N 1
ATOM 850 C CA . ARG B 1 17 ? 9.023 -12.969 -4.926 1 92.38 17 ARG B CA 1
ATOM 851 C C . ARG B 1 17 ? 7.992 -14.016 -5.336 1 92.38 17 ARG B C 1
ATOM 853 O O . ARG B 1 17 ? 8.352 -15.141 -5.684 1 92.38 17 ARG B O 1
ATOM 860 N N . TYR B 1 18 ? 6.797 -13.656 -5.312 1 92.31 18 TYR B N 1
ATOM 861 C CA . TYR B 1 18 ? 5.715 -14.586 -5.605 1 92.31 18 TYR B CA 1
ATOM 862 C C . TYR B 1 18 ? 5.34 -14.539 -7.086 1 92.31 18 TYR B C 1
ATOM 864 O O . TYR B 1 18 ? 4.809 -15.508 -7.625 1 92.31 18 TYR B O 1
ATOM 872 N N . SER B 1 19 ? 5.434 -13.484 -7.836 1 90.69 19 SER B N 1
ATOM 873 C CA . SER B 1 19 ? 5.121 -13.312 -9.25 1 90.69 19 SER B CA 1
ATOM 874 C C . SER B 1 19 ? 6.176 -13.977 -10.133 1 90.69 19 SER B C 1
ATOM 876 O O . SER B 1 19 ? 5.926 -14.25 -11.305 1 90.69 19 SER B O 1
ATOM 878 N N . GLY B 1 20 ? 7.391 -14.18 -9.688 1 78.81 20 GLY B N 1
ATOM 879 C CA . GLY B 1 20 ? 8.5 -14.711 -10.461 1 78.81 20 GLY B CA 1
ATOM 880 C C . GLY B 1 20 ? 8.438 -16.219 -10.648 1 78.81 20 GLY B C 1
ATOM 881 O O . GLY B 1 20 ? 9.344 -16.812 -11.227 1 78.81 20 GLY B O 1
ATOM 882 N N . GLY B 1 21 ? 7.262 -16.656 -10.141 1 75.56 21 GLY B N 1
ATOM 883 C CA . GLY B 1 21 ? 7.23 -18.109 -10.203 1 75.56 21 GLY B CA 1
ATOM 884 C C . GLY B 1 21 ? 6.867 -18.641 -11.578 1 75.56 21 GLY B C 1
ATOM 885 O O . GLY B 1 21 ? 7.711 -19.219 -12.266 1 75.56 21 GLY B O 1
ATOM 886 N N . GLU B 1 22 ? 5.508 -18.688 -11.773 1 65.88 22 GLU B N 1
ATOM 887 C CA . GLU B 1 22 ? 4.949 -19.266 -12.992 1 65.88 22 GLU B CA 1
ATOM 888 C C . GLU B 1 22 ? 4.582 -18.172 -13.992 1 65.88 22 GLU B C 1
ATOM 890 O O . GLU B 1 22 ? 3.691 -17.359 -13.742 1 65.88 22 GLU B O 1
ATOM 895 N N . GLY B 1 23 ? 5.418 -17.984 -14.992 1 66 23 GLY B N 1
ATOM 896 C CA . GLY B 1 23 ? 5.023 -17.047 -16.031 1 66 23 GLY B CA 1
ATOM 897 C C . GLY B 1 23 ? 5.844 -15.773 -16.031 1 66 23 GLY B C 1
ATOM 898 O O . GLY B 1 23 ? 7.07 -15.82 -15.914 1 66 23 GLY B O 1
ATOM 899 N N . SER B 1 24 ? 4.965 -14.633 -16.062 1 76.44 24 SER B N 1
ATOM 900 C CA . SER B 1 24 ? 5.57 -13.312 -16.172 1 76.44 24 SER B CA 1
ATOM 901 C C . SER B 1 24 ? 5.879 -12.734 -14.797 1 76.44 24 SER B C 1
ATOM 903 O O . SER B 1 24 ? 5.09 -12.891 -13.859 1 76.44 24 SER B O 1
ATOM 905 N N . ARG B 1 25 ? 7.039 -12.328 -14.516 1 80.44 25 ARG B N 1
ATOM 906 C CA . ARG B 1 25 ? 7.504 -11.703 -13.281 1 80.44 25 ARG B CA 1
ATOM 907 C C . ARG B 1 25 ? 6.758 -10.398 -13.008 1 80.44 25 ARG B C 1
ATOM 909 O O . ARG B 1 25 ? 6.891 -9.812 -11.93 1 80.44 25 ARG B O 1
ATOM 916 N N . GLN B 1 26 ? 5.887 -10.078 -13.969 1 86.38 26 GLN B N 1
ATOM 917 C CA . GLN B 1 26 ? 5.207 -8.797 -13.867 1 86.38 26 GLN B CA 1
ATOM 918 C C . GLN B 1 26 ? 3.738 -8.977 -13.5 1 86.38 26 GLN B C 1
ATOM 920 O O . GLN B 1 26 ? 3.01 -7.996 -13.328 1 86.38 26 GLN B O 1
ATOM 925 N N . THR B 1 27 ? 3.377 -10.242 -13.344 1 91.56 27 THR B N 1
ATOM 926 C CA . THR B 1 27 ? 1.98 -10.523 -13.031 1 91.56 27 THR B CA 1
ATOM 927 C C . THR B 1 27 ? 1.87 -11.703 -12.07 1 91.56 27 THR B C 1
ATOM 929 O O . THR B 1 27 ? 2.799 -12.508 -11.945 1 91.56 27 THR B O 1
ATOM 932 N N . LEU B 1 28 ? 0.769 -11.766 -11.227 1 94.12 28 LEU B N 1
ATOM 933 C CA . LEU B 1 28 ? 0.469 -12.844 -10.297 1 94.12 28 LEU B CA 1
ATOM 934 C C . LEU B 1 28 ? -0.685 -13.703 -10.805 1 94.12 28 LEU B C 1
ATOM 936 O O . LEU B 1 28 ? -1.708 -13.172 -11.242 1 94.12 28 LEU B O 1
ATOM 940 N N . THR B 1 29 ? -0.413 -15.062 -10.898 1 93.69 29 THR B N 1
ATOM 941 C CA . THR B 1 29 ? -1.486 -15.984 -11.258 1 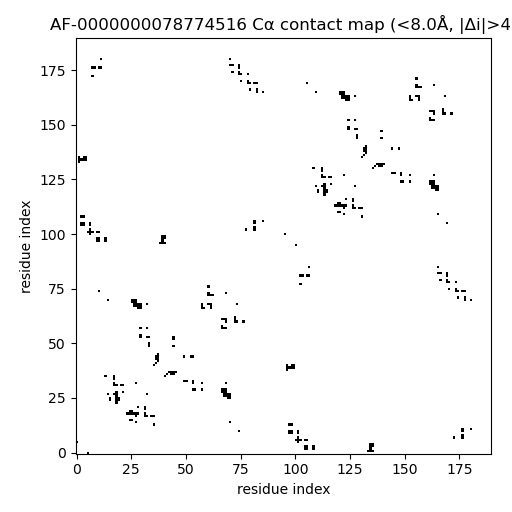93.69 29 THR B CA 1
ATOM 942 C C . THR B 1 29 ? -2.338 -16.312 -10.031 1 93.69 29 THR B C 1
ATOM 944 O O . THR B 1 29 ? -1.998 -15.938 -8.914 1 93.69 29 THR B O 1
ATOM 947 N N . LYS B 1 30 ? -3.447 -16.969 -10.281 1 92.56 30 LYS B N 1
ATOM 948 C CA . LYS B 1 30 ? -4.34 -17.344 -9.188 1 92.56 30 LYS B CA 1
ATOM 949 C C . LYS B 1 30 ? -3.592 -18.141 -8.125 1 92.56 30 LYS B C 1
ATOM 951 O O . LYS B 1 30 ? -3.754 -17.891 -6.926 1 92.56 30 LYS B O 1
ATOM 956 N N . ALA B 1 31 ? -2.781 -19.062 -8.641 1 92.5 31 ALA B N 1
ATOM 957 C CA . ALA B 1 31 ? -2.023 -19.906 -7.727 1 92.5 31 ALA B CA 1
ATOM 958 C C . ALA B 1 31 ? -1.023 -19.094 -6.914 1 92.5 31 ALA B C 1
ATOM 960 O O . ALA B 1 31 ? -0.878 -19.297 -5.707 1 92.5 31 ALA B O 1
ATOM 961 N N . GLU B 1 32 ? -0.332 -18.156 -7.512 1 95.5 32 GLU B N 1
ATOM 962 C CA . GLU B 1 32 ? 0.665 -17.312 -6.863 1 95.5 32 GLU B CA 1
ATOM 963 C C . GLU B 1 32 ? 0.017 -16.375 -5.852 1 95.5 32 GLU B C 1
ATOM 965 O O . GLU B 1 32 ? 0.548 -16.156 -4.758 1 95.5 32 GLU B O 1
ATOM 970 N N . LEU B 1 33 ? -1.148 -15.805 -6.32 1 93.75 33 LEU B N 1
ATOM 971 C CA . LEU B 1 33 ? -1.896 -14.922 -5.426 1 93.75 33 LEU B CA 1
ATOM 972 C C . LEU B 1 33 ? -2.32 -15.664 -4.164 1 93.75 33 LEU B C 1
ATOM 974 O O . LEU B 1 33 ? -2.195 -15.141 -3.057 1 93.75 33 LEU B O 1
ATOM 978 N N . LYS B 1 34 ? -2.744 -16.844 -4.344 1 92.94 34 LYS B N 1
ATOM 979 C CA . LYS B 1 34 ? -3.154 -17.688 -3.225 1 92.94 34 LYS B CA 1
ATOM 980 C C . LYS B 1 34 ? -1.982 -17.969 -2.287 1 92.94 34 LYS B C 1
ATOM 982 O O . LYS B 1 34 ? -2.111 -17.844 -1.067 1 92.94 34 LYS B O 1
ATOM 987 N N . GLN B 1 35 ? -0.912 -18.359 -2.885 1 92.38 35 GLN B N 1
ATOM 988 C CA . GLN B 1 35 ? 0.295 -18.641 -2.117 1 92.38 35 GLN B CA 1
ATOM 989 C C . GLN B 1 35 ? 0.748 -17.422 -1.326 1 92.38 35 GLN B C 1
ATOM 991 O O . GLN B 1 35 ? 1.114 -17.531 -0.154 1 92.38 35 GLN B O 1
ATOM 996 N N . LEU B 1 36 ? 0.753 -16.25 -2 1 93.5 36 LEU B N 1
ATOM 997 C CA . LEU B 1 36 ? 1.126 -14.992 -1.37 1 93.5 36 LEU B CA 1
ATOM 998 C C . LEU B 1 36 ? 0.239 -14.711 -0.163 1 93.5 36 LEU B C 1
ATOM 1000 O O . LEU B 1 36 ? 0.737 -14.359 0.911 1 93.5 36 LEU B O 1
ATOM 1004 N N . MET B 1 37 ? -1.068 -14.859 -0.256 1 92.12 37 MET B N 1
ATOM 1005 C CA . MET B 1 37 ? -2.012 -14.602 0.83 1 92.12 37 MET B CA 1
ATOM 1006 C C . MET B 1 37 ? -1.801 -15.594 1.973 1 92.12 37 MET B C 1
ATOM 1008 O O . MET B 1 37 ? -1.833 -15.211 3.145 1 92.12 37 MET B O 1
ATOM 1012 N N . GLU B 1 38 ? -1.587 -16.891 1.618 1 92.06 38 GLU B N 1
ATOM 1013 C CA . GLU B 1 38 ? -1.395 -17.938 2.617 1 92.06 38 GLU B CA 1
ATOM 1014 C C . GLU B 1 38 ? -0.101 -17.719 3.398 1 92.06 38 GLU B C 1
ATOM 1016 O O . GLU B 1 38 ? -0.042 -18 4.598 1 92.06 38 GLU B O 1
ATOM 1021 N N . LYS B 1 39 ? 0.896 -17.234 2.641 1 93.19 39 LYS B N 1
ATOM 1022 C CA . LYS B 1 39 ? 2.213 -17.062 3.246 1 93.19 39 LYS B CA 1
ATOM 1023 C C . LYS B 1 39 ? 2.336 -15.68 3.898 1 93.19 39 LYS B C 1
ATOM 1025 O O . LYS B 1 39 ? 2.904 -15.555 4.984 1 93.19 39 LYS B O 1
ATOM 1030 N N . GLU B 1 40 ? 1.8 -14.68 3.273 1 94.38 40 GLU B N 1
ATOM 1031 C CA . GLU B 1 40 ? 1.968 -13.297 3.719 1 94.38 40 GLU B CA 1
ATOM 1032 C C . GLU B 1 40 ? 0.768 -12.828 4.539 1 94.38 40 GLU B C 1
ATOM 1034 O O . GLU B 1 40 ? 0.894 -11.945 5.383 1 94.38 40 GLU B O 1
ATOM 1039 N N . LEU B 1 41 ? -0.382 -13.328 4.242 1 89.06 41 LEU B N 1
ATOM 1040 C CA . LEU B 1 41 ? -1.605 -12.969 4.949 1 89.06 41 LEU B CA 1
ATOM 1041 C C . LEU B 1 41 ? -2.334 -14.219 5.438 1 89.06 41 LEU B C 1
ATOM 1043 O O . LEU B 1 41 ? -3.455 -14.5 5.004 1 89.06 41 LEU B O 1
ATOM 1047 N N . PRO B 1 42 ? -1.744 -14.93 6.27 1 84.5 42 PRO B N 1
ATOM 1048 C CA . PRO B 1 42 ? -2.373 -16.172 6.723 1 84.5 42 PRO B CA 1
ATOM 1049 C C . PRO B 1 42 ? -3.719 -15.938 7.41 1 84.5 42 PRO B C 1
ATOM 1051 O O . PRO B 1 42 ? -4.574 -16.828 7.422 1 84.5 42 PRO B O 1
ATOM 1054 N N . GLY B 1 43 ? -3.91 -14.836 7.992 1 77.62 43 GLY B N 1
ATOM 1055 C CA . GLY B 1 43 ? -5.168 -14.555 8.664 1 77.62 43 GLY B CA 1
ATOM 1056 C C . GLY B 1 43 ? -6.238 -14.016 7.73 1 77.62 43 GLY B C 1
ATOM 1057 O O . GLY B 1 43 ? -7.406 -13.906 8.117 1 77.62 43 GLY B O 1
ATOM 1058 N N . PHE B 1 44 ? -5.852 -13.742 6.562 1 75.75 44 PHE B N 1
ATOM 1059 C CA . PHE B 1 44 ? -6.793 -13.188 5.598 1 75.75 44 PHE B CA 1
ATOM 1060 C C . PHE B 1 44 ? -7.621 -14.297 4.953 1 75.75 44 PHE B C 1
ATOM 1062 O O . PHE B 1 44 ? -8.844 -14.172 4.836 1 75.75 44 PHE B O 1
ATOM 1069 N N . LEU B 1 45 ? -6.914 -15.352 4.316 1 67.62 45 LEU B N 1
ATOM 1070 C CA . LEU B 1 45 ? -7.531 -16.484 3.637 1 67.62 45 LEU B CA 1
ATOM 1071 C C . LEU B 1 45 ? -7.906 -17.578 4.633 1 67.62 45 LEU B C 1
ATOM 1073 O O . LEU B 1 45 ? -8.578 -18.547 4.273 1 67.62 45 LEU B O 1
ATOM 1077 N N . GLN B 1 46 ? -7.82 -17.453 5.961 1 57.91 46 GLN B N 1
ATOM 1078 C CA . GLN B 1 46 ? -8.039 -18.562 6.891 1 57.91 46 GLN B CA 1
ATOM 1079 C C . GLN B 1 46 ? -9.242 -19.406 6.461 1 57.91 46 GLN B C 1
ATOM 1081 O O . GLN B 1 46 ? -9.172 -20.641 6.477 1 57.91 46 GLN B O 1
ATOM 1086 N N . SER B 1 47 ? -10.445 -19.359 7.008 1 53.56 47 SER B N 1
ATOM 1087 C CA . SER B 1 47 ? -11.273 -20.516 7.336 1 53.56 47 SER B CA 1
ATOM 1088 C C . SER B 1 47 ? -11.586 -21.344 6.094 1 53.56 47 SER B C 1
ATOM 1090 O O . SER B 1 47 ? -11.609 -22.578 6.152 1 53.56 47 SER B O 1
ATOM 1092 N N . GLY B 1 48 ? -12.305 -21.25 5.117 1 54.25 48 GLY B N 1
ATOM 1093 C CA . GLY B 1 48 ? -12.875 -22.125 4.113 1 54.25 48 GLY B CA 1
ATOM 1094 C C . GLY B 1 48 ? -12.859 -21.531 2.717 1 54.25 48 GLY B C 1
ATOM 1095 O O . GLY B 1 48 ? -13.055 -22.25 1.732 1 54.25 48 GLY B O 1
ATOM 1096 N N . A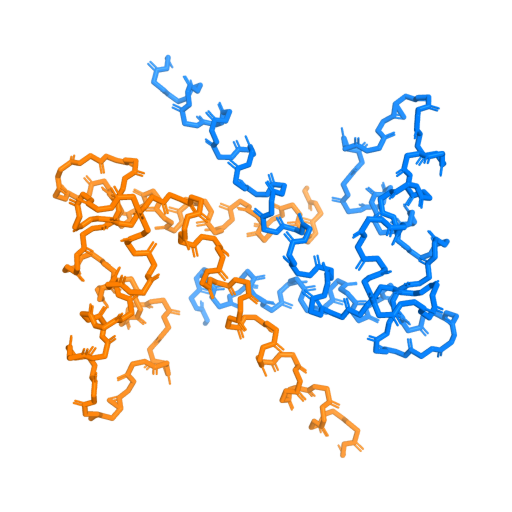RG B 1 49 ? -12.953 -20.281 2.631 1 61.12 49 ARG B N 1
ATOM 1097 C CA . ARG B 1 49 ? -13.305 -19.672 1.348 1 61.12 49 ARG B CA 1
ATOM 1098 C C . ARG B 1 49 ? -12.047 -19.281 0.576 1 61.12 49 ARG B C 1
ATOM 1100 O O . ARG B 1 49 ? -12.141 -18.609 -0.454 1 61.12 49 ARG B O 1
ATOM 1107 N N . ASP B 1 50 ? -10.922 -19.906 0.907 1 67.19 50 ASP B N 1
ATOM 1108 C CA . ASP B 1 50 ? -9.602 -19.484 0.454 1 67.19 50 ASP B CA 1
ATOM 1109 C C . ASP B 1 50 ? -9.5 -19.531 -1.068 1 67.19 50 ASP B C 1
ATOM 1111 O O . ASP B 1 50 ? -9.188 -18.531 -1.711 1 67.19 50 ASP B O 1
ATOM 1115 N N . LYS B 1 51 ? -9.789 -20.844 -1.575 1 73.5 51 LYS B N 1
ATOM 1116 C CA . LYS B 1 51 ? -9.484 -21.031 -2.99 1 73.5 51 LYS B CA 1
ATOM 1117 C C . LYS B 1 51 ? -10.477 -20.266 -3.871 1 73.5 51 LYS B C 1
ATOM 1119 O O . LYS B 1 51 ? -10.078 -19.641 -4.855 1 73.5 51 LYS B O 1
ATOM 1124 N N . ASP B 1 52 ? -11.695 -20.406 -3.408 1 86.38 52 ASP B N 1
ATOM 1125 C CA . ASP B 1 52 ? -12.719 -19.766 -4.223 1 86.38 52 ASP B CA 1
ATOM 1126 C C . ASP B 1 52 ? -12.688 -18.25 -4.051 1 86.38 52 ASP B C 1
ATOM 1128 O O . ASP B 1 52 ? -12.953 -17.5 -4.996 1 86.38 52 ASP B O 1
ATOM 1132 N N . ALA B 1 53 ? -12.203 -17.938 -2.896 1 85.62 53 ALA B N 1
ATOM 1133 C CA . ALA B 1 53 ? -12.117 -16.516 -2.588 1 85.62 53 ALA B CA 1
ATOM 1134 C C . ALA B 1 53 ? -10.984 -15.852 -3.369 1 85.62 53 ALA B C 1
ATOM 1136 O O . ALA B 1 53 ? -11.148 -14.742 -3.883 1 85.62 53 ALA B O 1
ATOM 1137 N N . VAL B 1 54 ? -9.969 -16.562 -3.523 1 90.94 54 VAL B N 1
ATOM 1138 C CA . VAL B 1 54 ? -8.812 -16.062 -4.25 1 90.94 54 VAL B CA 1
ATOM 1139 C C . VAL B 1 54 ? -9.148 -15.922 -5.73 1 90.94 54 VAL B C 1
ATOM 1141 O O . VAL B 1 54 ? -8.766 -14.938 -6.371 1 90.94 54 VAL B O 1
ATOM 1144 N N . GLY B 1 55 ? -9.844 -16.922 -6.238 1 90.69 55 GLY B N 1
ATOM 1145 C CA . GLY B 1 55 ? -10.281 -16.875 -7.621 1 90.69 55 GLY B CA 1
ATOM 1146 C C . GLY B 1 55 ? -11.172 -15.68 -7.922 1 90.69 55 GLY B C 1
ATOM 1147 O O . GLY B 1 55 ? -11.031 -15.039 -8.961 1 90.69 55 GLY B O 1
ATOM 1148 N N . ARG B 1 56 ? -12.086 -15.438 -7.004 1 91.81 56 ARG B N 1
ATOM 1149 C CA . ARG B 1 56 ? -12.977 -14.289 -7.137 1 91.81 56 ARG B CA 1
ATOM 1150 C C . ARG B 1 56 ? -12.203 -12.977 -7.031 1 91.81 56 ARG B C 1
ATOM 1152 O O . ARG B 1 56 ? -12.445 -12.039 -7.793 1 91.81 56 ARG B O 1
ATOM 1159 N N . LEU B 1 57 ? -11.305 -13.008 -6.094 1 90.5 57 LEU B N 1
ATOM 1160 C CA . LEU B 1 57 ? -10.453 -11.844 -5.898 1 90.5 57 LEU B CA 1
ATOM 1161 C C . LEU B 1 57 ? -9.633 -11.555 -7.148 1 90.5 57 LEU B C 1
ATOM 1163 O O . LEU B 1 57 ? -9.539 -10.406 -7.586 1 90.5 57 LEU B O 1
ATOM 1167 N N . LEU B 1 58 ? -9.141 -12.625 -7.746 1 92.56 58 LEU B N 1
ATOM 1168 C CA . LEU B 1 58 ? -8.344 -12.516 -8.961 1 92.56 58 LEU B CA 1
ATOM 1169 C C . LEU B 1 58 ? -9.18 -11.945 -10.109 1 92.56 58 LEU B C 1
ATOM 1171 O O . LEU B 1 58 ? -8.711 -11.086 -10.852 1 92.56 58 LEU B O 1
ATOM 1175 N N . LYS B 1 59 ? -10.406 -12.438 -10.133 1 91.81 59 LYS B N 1
ATOM 1176 C CA . LYS B 1 59 ? -11.32 -11.992 -11.18 1 91.81 59 LYS B CA 1
ATOM 1177 C C . LYS B 1 59 ? -11.688 -10.523 -11.008 1 91.81 59 LYS B C 1
ATOM 1179 O O . LYS B 1 59 ? -11.797 -9.781 -11.984 1 91.81 59 LYS B O 1
ATOM 1184 N N . ASP B 1 60 ? -11.734 -10.109 -9.703 1 92.5 60 ASP B N 1
ATOM 1185 C CA . ASP B 1 60 ? -12.07 -8.727 -9.383 1 92.5 60 ASP B CA 1
ATOM 1186 C C . ASP B 1 60 ? -10.93 -7.785 -9.734 1 92.5 60 ASP B C 1
ATOM 1188 O O . ASP B 1 60 ? -11.156 -6.676 -10.219 1 92.5 60 ASP B O 1
ATOM 1192 N N . LEU B 1 61 ? -9.758 -8.328 -9.477 1 90.75 61 LEU B N 1
ATOM 1193 C CA . LEU B 1 61 ? -8.562 -7.527 -9.719 1 90.75 61 LEU B CA 1
ATOM 1194 C C . LEU B 1 61 ? -8.156 -7.594 -11.188 1 90.75 61 LEU B C 1
ATOM 1196 O O . LEU B 1 61 ? -7.555 -6.652 -11.711 1 90.75 61 LEU B O 1
ATOM 1200 N N . ASP B 1 62 ? -8.43 -8.828 -11.852 1 90.62 62 ASP B N 1
ATOM 1201 C CA . ASP B 1 62 ? -8.094 -9.055 -13.25 1 90.62 62 ASP B CA 1
ATOM 1202 C C . ASP B 1 62 ? -8.906 -8.156 -14.172 1 90.62 62 ASP B C 1
ATOM 1204 O O . ASP B 1 62 ? -9.742 -8.633 -14.938 1 90.62 62 ASP B O 1
ATOM 1208 N N . ALA B 1 63 ? -8.578 -6.805 -14.031 1 82.56 63 ALA B N 1
ATOM 1209 C CA . ALA B 1 63 ? -9.312 -5.848 -14.852 1 82.56 63 ALA B CA 1
ATOM 1210 C C . ALA B 1 63 ? -8.828 -5.875 -16.297 1 82.56 63 ALA B C 1
ATOM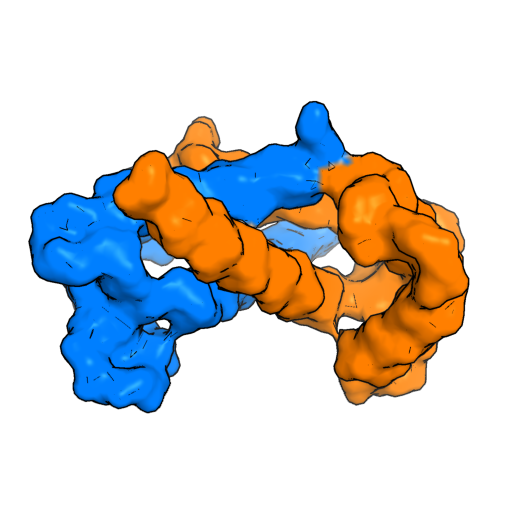 1212 O O . ALA B 1 63 ? -9.555 -5.48 -17.219 1 82.56 63 ALA B O 1
ATOM 1213 N N . ASN B 1 64 ? -7.582 -6.301 -16.453 1 79.31 64 ASN B N 1
ATOM 1214 C CA . ASN B 1 64 ? -7 -6.309 -17.797 1 79.31 64 ASN B CA 1
ATOM 1215 C C . ASN B 1 64 ? -7.414 -7.547 -18.578 1 79.31 64 ASN B C 1
ATOM 1217 O O . ASN B 1 64 ? -7.266 -7.59 -19.812 1 79.31 64 ASN B O 1
ATOM 1221 N N . GLY B 1 65 ? -7.945 -8.594 -17.969 1 84.62 65 GLY B N 1
ATOM 1222 C CA . GLY B 1 65 ? -8.469 -9.781 -18.625 1 84.62 65 GLY B CA 1
ATOM 1223 C C . GLY B 1 65 ? -7.395 -10.789 -18.984 1 84.62 65 GLY B C 1
ATOM 1224 O O . GLY B 1 65 ? -7.516 -11.508 -19.984 1 84.62 65 GLY B O 1
ATOM 1225 N N . ASP B 1 66 ? -6.223 -10.852 -18.438 1 85.31 66 ASP B N 1
ATOM 1226 C CA . ASP B 1 66 ? -5.137 -11.781 -18.734 1 85.31 66 ASP B CA 1
ATOM 1227 C C . ASP B 1 66 ? -5.117 -12.945 -17.75 1 85.31 66 ASP B C 1
ATOM 1229 O O . ASP B 1 66 ? -4.285 -13.844 -17.875 1 85.31 66 ASP B O 1
ATOM 1233 N N . ALA B 1 67 ? -6.203 -12.961 -16.953 1 87.12 67 ALA B N 1
ATOM 1234 C CA . ALA B 1 67 ? -6.324 -13.992 -15.93 1 87.12 67 ALA B CA 1
ATOM 1235 C C . ALA B 1 67 ? -5.145 -13.938 -14.961 1 87.12 67 ALA B C 1
ATOM 1237 O O . ALA B 1 67 ? -4.754 -14.961 -14.391 1 87.12 67 ALA B O 1
ATOM 1238 N N . GLU B 1 68 ? -4.406 -12.891 -14.906 1 93.12 68 GLU B N 1
ATOM 1239 C CA . GLU B 1 68 ? -3.299 -12.648 -13.984 1 93.12 68 GLU B CA 1
ATOM 1240 C C . GLU B 1 68 ? -3.406 -11.273 -13.336 1 93.12 68 GLU B C 1
ATOM 1242 O O . GLU B 1 68 ? -4.18 -10.43 -13.781 1 93.12 68 GLU B O 1
ATOM 1247 N N . VAL B 1 69 ? -2.797 -11.109 -12.227 1 94.06 69 VAL B N 1
ATOM 1248 C CA . VAL B 1 69 ? -2.848 -9.852 -11.492 1 94.06 69 VAL B CA 1
ATOM 1249 C C . VAL B 1 69 ? -1.507 -9.133 -11.609 1 94.06 69 VAL B C 1
ATOM 1251 O O . VAL B 1 69 ? -0.468 -9.672 -11.219 1 94.06 69 VAL B O 1
ATOM 1254 N N . ASP B 1 70 ? -1.519 -7.93 -12.289 1 92.31 70 ASP B N 1
ATOM 1255 C CA . ASP B 1 70 ? -0.305 -7.121 -12.375 1 92.31 70 ASP B CA 1
ATOM 1256 C C . ASP B 1 70 ? -0.053 -6.375 -11.062 1 92.31 70 ASP B C 1
ATOM 1258 O O . ASP B 1 70 ? -0.902 -6.371 -10.172 1 92.31 70 ASP B O 1
ATOM 1262 N N . PHE B 1 71 ? 1.097 -5.746 -10.977 1 93.5 71 PHE B N 1
ATOM 1263 C CA . PHE B 1 71 ? 1.472 -5.062 -9.742 1 93.5 71 PHE B CA 1
ATOM 1264 C C . PHE B 1 71 ? 0.488 -3.945 -9.422 1 93.5 71 PHE B C 1
ATOM 1266 O O . PHE B 1 71 ? 0.115 -3.75 -8.266 1 93.5 71 PHE B O 1
ATOM 1273 N N . SER B 1 72 ? 0.076 -3.287 -10.492 1 92 72 SER B N 1
ATOM 1274 C CA . SER B 1 72 ? -0.841 -2.166 -10.32 1 92 72 SER B CA 1
ATOM 1275 C C . SER B 1 72 ? -2.168 -2.625 -9.727 1 92 72 SER B C 1
ATOM 1277 O O . SER B 1 72 ? -2.764 -1.917 -8.906 1 92 72 SER B O 1
ATOM 1279 N N . GLU B 1 73 ? -2.598 -3.783 -10.109 1 94.69 73 GLU B N 1
ATOM 1280 C CA . GLU B 1 73 ? -3.832 -4.352 -9.578 1 94.69 73 GLU B CA 1
ATOM 1281 C C . GLU B 1 73 ? -3.615 -4.926 -8.18 1 94.69 73 GLU B C 1
ATOM 1283 O O . GLU B 1 73 ? -4.484 -4.805 -7.312 1 94.69 73 GLU B O 1
ATOM 1288 N N . PHE B 1 74 ? -2.449 -5.527 -8.039 1 94.75 74 PHE B N 1
ATOM 1289 C CA . PHE B 1 74 ? -2.094 -6.137 -6.762 1 94.75 74 PHE B CA 1
ATOM 1290 C C . PHE B 1 74 ? -1.981 -5.082 -5.668 1 94.75 74 PHE B C 1
ATOM 1292 O O . PHE B 1 74 ? -2.49 -5.27 -4.562 1 94.75 74 PHE B O 1
ATOM 1299 N N . ILE B 1 75 ? -1.367 -3.965 -6.031 1 95.75 75 ILE B N 1
ATOM 1300 C CA . ILE B 1 75 ? -1.111 -2.904 -5.062 1 95.75 75 ILE B CA 1
ATOM 1301 C C . ILE B 1 75 ? -2.434 -2.312 -4.582 1 95.75 75 ILE B C 1
ATOM 1303 O O . ILE B 1 75 ? -2.551 -1.886 -3.434 1 95.75 75 ILE B O 1
ATOM 1307 N N . VAL B 1 76 ? -3.48 -2.264 -5.449 1 92.38 76 VAL B N 1
ATOM 1308 C CA . VAL B 1 76 ? -4.797 -1.744 -5.102 1 92.38 76 VAL B CA 1
ATOM 1309 C C . VAL B 1 76 ? -5.453 -2.652 -4.062 1 92.38 76 VAL B C 1
ATOM 1311 O O . VAL B 1 76 ? -6.09 -2.172 -3.121 1 92.38 76 VAL B O 1
ATOM 1314 N N . PHE B 1 77 ? -5.234 -3.961 -4.18 1 92.19 77 PHE B N 1
ATOM 1315 C CA . PHE B 1 77 ? -5.746 -4.957 -3.242 1 92.19 77 PHE B CA 1
ATOM 1316 C C . PHE B 1 77 ? -5.113 -4.785 -1.868 1 92.19 77 PHE B C 1
ATOM 1318 O O . PHE B 1 77 ? -5.812 -4.738 -0.855 1 92.19 77 PHE B O 1
ATOM 1325 N N . VAL B 1 78 ? -3.82 -4.68 -1.869 1 95.81 78 VAL B N 1
ATOM 1326 C CA . VAL B 1 78 ? -3.076 -4.52 -0.625 1 95.81 78 VAL B CA 1
ATOM 1327 C C . VAL B 1 78 ? -3.502 -3.23 0.073 1 95.81 78 VAL B C 1
ATOM 1329 O O . VAL B 1 78 ? -3.654 -3.199 1.296 1 95.81 78 VAL B O 1
ATOM 1332 N N . ALA B 1 79 ? -3.732 -2.145 -0.71 1 95.06 79 ALA B N 1
ATOM 1333 C CA . ALA B 1 79 ? -4.172 -0.861 -0.166 1 95.06 79 ALA B CA 1
ATOM 1334 C C . ALA B 1 79 ? -5.543 -0.983 0.488 1 95.06 79 ALA B C 1
ATOM 1336 O O . ALA B 1 79 ? -5.773 -0.441 1.572 1 95.06 79 ALA B O 1
ATOM 1337 N N . ALA B 1 80 ? -6.449 -1.722 -0.132 1 92.94 80 ALA B N 1
ATOM 1338 C CA . ALA B 1 80 ? -7.793 -1.922 0.4 1 92.94 80 ALA B CA 1
ATOM 1339 C C . ALA B 1 80 ? -7.754 -2.686 1.721 1 92.94 80 ALA B C 1
ATOM 1341 O O . ALA B 1 80 ? -8.438 -2.32 2.678 1 92.94 80 ALA B O 1
ATOM 1342 N N . LEU B 1 81 ? -6.887 -3.744 1.729 1 91.5 81 LEU B N 1
ATOM 1343 C CA . LEU B 1 81 ? -6.723 -4.531 2.945 1 91.5 81 LEU B CA 1
ATOM 1344 C C . LEU B 1 81 ? -6.172 -3.674 4.078 1 91.5 81 LEU B C 1
ATOM 1346 O O . LEU B 1 81 ? -6.637 -3.766 5.215 1 91.5 81 LEU B O 1
ATOM 1350 N N . THR B 1 82 ? -5.121 -2.85 3.746 1 95 82 THR B N 1
ATOM 1351 C CA . THR B 1 82 ? -4.496 -1.975 4.73 1 95 82 THR B CA 1
ATOM 1352 C C . THR B 1 82 ? -5.512 -0.989 5.301 1 95 82 THR B C 1
ATOM 1354 O O . THR B 1 82 ? -5.543 -0.751 6.512 1 95 82 THR B O 1
ATOM 1357 N N . SER B 1 83 ? -6.355 -0.438 4.461 1 92.81 83 SER B N 1
ATOM 1358 C CA . SER B 1 83 ? -7.379 0.509 4.891 1 92.81 83 SER B CA 1
ATOM 1359 C C . SER B 1 83 ? -8.375 -0.148 5.84 1 92.81 83 SER B C 1
ATOM 1361 O O . SER B 1 83 ? -8.781 0.454 6.836 1 92.81 83 SER B O 1
ATOM 1363 N N . ALA B 1 84 ? -8.781 -1.337 5.566 1 89 84 ALA B N 1
ATOM 1364 C CA . ALA B 1 84 ? -9.734 -2.084 6.383 1 89 84 ALA B CA 1
ATOM 1365 C C . ALA B 1 84 ? -9.148 -2.402 7.754 1 89 84 ALA B C 1
ATOM 1367 O O . ALA B 1 84 ? -9.836 -2.289 8.773 1 89 84 ALA B O 1
ATOM 1368 N N . CYS B 1 85 ? -7.863 -2.783 7.688 1 85.19 85 CYS B N 1
ATOM 1369 C CA . CYS B 1 85 ? -7.207 -3.105 8.953 1 85.19 85 CYS B CA 1
ATOM 1370 C C . CYS B 1 85 ? -7.02 -1.855 9.805 1 85.19 85 CYS B C 1
ATOM 1372 O O . CYS B 1 85 ? -7.113 -1.915 11.031 1 85.19 85 CYS B O 1
ATOM 1374 N N . HIS B 1 86 ? -6.738 -0.729 9.164 1 88.44 86 HIS B N 1
ATOM 1375 C CA . HIS B 1 86 ? -6.57 0.528 9.883 1 88.44 86 HIS B CA 1
ATOM 1376 C C . HIS B 1 86 ? -7.836 0.896 10.648 1 88.44 86 HIS B C 1
ATOM 1378 O O . HIS B 1 86 ? -7.762 1.344 11.797 1 88.44 86 HIS B O 1
ATOM 1384 N N . LYS B 1 87 ? -9.023 0.765 9.977 1 85.06 87 LYS B N 1
ATOM 1385 C CA . LYS B 1 87 ? -10.297 1.077 10.609 1 85.06 87 LYS B CA 1
ATOM 1386 C C . LYS B 1 87 ? -10.523 0.213 11.852 1 85.06 87 LYS B C 1
ATOM 1388 O O . LYS B 1 87 ? -11.039 0.689 12.859 1 85.06 87 LYS B O 1
ATOM 1393 N N . TYR B 1 88 ? -10.117 -1.025 11.656 1 80.62 88 TYR B N 1
ATOM 1394 C CA . TYR B 1 88 ? -10.242 -1.94 12.781 1 80.62 88 TYR B CA 1
ATOM 1395 C C . TYR B 1 88 ? -9.273 -1.568 13.898 1 80.62 88 TYR B C 1
ATOM 1397 O O . TYR B 1 88 ? -9.641 -1.575 15.078 1 80.62 88 TYR B O 1
ATOM 1405 N N . PHE B 1 89 ? -8.062 -1.298 13.57 1 76.94 89 PHE B N 1
ATOM 1406 C CA . PHE B 1 89 ? -7.02 -0.955 14.531 1 76.94 89 PHE B CA 1
ATOM 1407 C C . PHE B 1 89 ? -7.332 0.369 15.219 1 76.94 89 PHE B C 1
ATOM 1409 O O . PHE B 1 89 ? -7.16 0.5 16.438 1 76.94 89 PHE B O 1
ATOM 1416 N N . ALA B 1 90 ? -7.734 1.378 14.492 1 77.06 90 ALA B N 1
ATOM 1417 C CA . ALA B 1 90 ? -8.047 2.693 15.039 1 77.06 90 ALA B CA 1
ATOM 1418 C C . ALA B 1 90 ? -9.234 2.617 16 1 77.06 90 ALA B C 1
ATOM 1420 O O . ALA B 1 90 ? -9.281 3.348 17 1 77.06 90 ALA B O 1
ATOM 1421 N N . GLN B 1 91 ? -10.164 1.866 15.609 1 75.19 91 GLN B N 1
ATOM 1422 C CA . GLN B 1 91 ? -11.328 1.696 16.469 1 75.19 91 GLN B CA 1
ATOM 1423 C C . GLN B 1 91 ? -10.953 0.943 17.75 1 75.19 91 GLN B C 1
ATOM 1425 O O . GLN B 1 91 ? -11.539 1.181 18.812 1 75.19 91 GLN B O 1
ATOM 1430 N N . THR B 1 92 ? -10.008 0.114 17.594 1 63.09 92 THR B N 1
ATOM 1431 C CA . THR B 1 92 ? -9.664 -0.684 18.766 1 63.09 92 THR B CA 1
ATOM 1432 C C . THR B 1 92 ? -8.68 0.063 19.656 1 63.09 92 THR B C 1
ATOM 1434 O O . THR B 1 92 ? -8.664 -0.142 20.875 1 63.09 92 THR B O 1
ATOM 1437 N N . ALA B 1 93 ? -7.812 0.884 19.141 1 53.97 93 ALA B N 1
ATOM 1438 C CA . ALA B 1 93 ? -6.887 1.65 19.969 1 53.97 93 ALA B CA 1
ATOM 1439 C C . ALA B 1 93 ? -7.641 2.6 20.906 1 53.97 93 ALA B C 1
ATOM 1441 O O . ALA B 1 93 ? -7.184 2.889 22.016 1 53.97 93 ALA B O 1
ATOM 1442 N N . SER B 1 94 ? -8.711 3.199 20.562 1 40.72 94 SER B N 1
ATOM 1443 C CA . SER B 1 94 ? -9.461 4.043 21.5 1 40.72 94 SER B CA 1
ATOM 1444 C C . SER B 1 94 ? -10.102 3.211 22.594 1 40.72 94 SER B C 1
ATOM 1446 O O . SER B 1 94 ? -10.617 3.762 23.578 1 40.72 94 SER B O 1
ATOM 1448 N N . LYS B 1 95 ? -10.023 1.991 22.5 1 33.19 95 LYS B N 1
ATOM 1449 C CA . LYS B 1 95 ? -10.57 1.36 23.688 1 33.19 95 LYS B CA 1
ATOM 1450 C C . LYS B 1 95 ? -9.477 1.091 24.719 1 33.19 95 LYS B C 1
ATOM 1452 O O . LYS B 1 95 ? -8.352 0.725 24.359 1 33.19 95 LYS B O 1
#

InterPro domains:
  IPR001751 S100/Calcium binding protein 7/8-like, conserved site [PS00303] (57-78)
  IPR002048 EF-hand domain [PS50222] (49-84)
  IPR011992 EF-hand domain pair [SSF47473] (1-93)
  IPR013787 S100/CaBP-9k-type, calcium binding, subdomain [PF01023] (4-47)
  IPR013787 S100/CaBP-9k-type, calcium binding, subdomain [SM01394] (4-46)
  IPR034325 S-100 [cd00213] (2-89)

Foldseek 3Di:
DDPVVVVVVVLLVLLLVLCVPPDDSFWAALVSQLVSCCPVVVVPLPDPCRSVVSQVLLVVLVPVVPNTHGSVSVVVVVVVVVVVVVVVVVVVVVD/DDPVVVVVVVLLVLLLVLCVPPDDSFWAALVSQLVSCCVVVVVPLPDPCRSVVSQVLLVVLVPVVPNTHGSVSVVVVVVVVVVVVVVVVVVVVVD

Nearest PDB structures (foldseek):
  1psb-assembly1_B  TM=9.213E-01  e=6.124E-09  Bos taurus
  5lpu-assembly1_D  TM=9.246E-01  e=1.792E-07  Homo sapiens
  2mrd-assembly1_B  TM=8.484E-01  e=8.653E-08  Homo sapiens
  3cga-assembly1_A  TM=9.166E-01  e=2.849E-07  unclassified
  4cfq-assembly2_B  TM=9.289E-01  e=1.593E-06  Homo sapiens

pLDDT: mean 85.6, std 12.81, range [33.19, 96.94]

Solvent-accessible surface area (backbone atoms only — not comparable to full-atom values): 9920 Å² total; per-residue (Å²): 130,35,58,50,47,48,19,42,48,34,46,48,50,54,47,43,66,41,10,51,65,74,79,50,56,64,28,26,35,57,68,33,48,43,49,43,34,56,67,36,31,49,81,73,45,51,89,80,56,36,69,64,44,37,49,50,48,42,58,69,44,21,74,87,66,76,73,35,32,34,56,66,40,46,36,53,51,54,30,52,53,39,38,54,49,42,56,53,48,57,61,50,63,77,100,130,35,58,51,46,47,18,40,50,33,45,48,49,52,48,44,65,42,9,52,62,76,77,52,56,65,27,24,36,57,68,34,48,42,49,43,35,56,67,35,31,47,82,73,47,52,89,77,54,36,69,65,44,38,48,51,48,42,56,68,44,21,75,87,68,76,73,34,33,35,55,66,40,46,34,53,52,53,30,54,52,37,40,55,49,42,57,51,49,56,60,49,63,77,99